Protein AF-A0A257VTD8-F1 (afdb_monomer_lite)

Secondary structure (DSSP, 8-state):
---HHHHHHHHSTTT--EEEE-S-HHHHHHTTTHHHHHHHHHHHHHTT-EEEEEESSSS-HHHHHHHHHHS-TT-EEEE-GGGGG-HHHHHHHHHHT--EEE-HHHHHHTT-EEEEETTEE--SB-B-TTT-PBPBPTTT-PBPBPTT-EEEE--SSSS-THHIIIIIS---EEE----TTTT---HHHHHHHHTT-S--TT-SSPP-TTT--PPPHHHHHHHHHHHHHT--S-HHHHHHHHHHHHHHHHHTT-----HHHHHHHHHHHHTS------------------

Radius of gyration: 24.43 Å; chains: 1; bounding box: 68×57×94 Å

Structure (mmCIF, N/CA/C/O backbone):
data_AF-A0A257VTD8-F1
#
_entry.id   AF-A0A257VTD8-F1
#
loop_
_atom_site.group_PDB
_atom_site.id
_atom_site.type_symbol
_atom_site.label_atom_id
_atom_site.label_alt_id
_atom_site.label_comp_id
_atom_site.label_asym_id
_atom_site.label_entity_id
_atom_site.label_seq_id
_atom_site.pdbx_PDB_ins_code
_atom_site.Cartn_x
_atom_site.Cartn_y
_atom_site.Cartn_z
_atom_site.occupancy
_atom_site.B_iso_or_equiv
_atom_site.auth_seq_id
_atom_site.auth_comp_id
_atom_site.auth_asym_id
_atom_site.auth_atom_id
_atom_site.pdbx_PDB_model_num
ATOM 1 N N . TRP A 1 1 ? 8.765 -31.928 -2.410 1.00 48.47 1 TRP A N 1
ATOM 2 C CA . TRP A 1 1 ? 8.644 -30.609 -1.771 1.00 48.47 1 TRP A CA 1
ATOM 3 C C . TRP A 1 1 ? 7.867 -30.806 -0.488 1.00 48.47 1 TRP A C 1
ATOM 5 O O . TRP A 1 1 ? 6.790 -31.383 -0.568 1.00 48.47 1 TRP A O 1
ATOM 15 N N . ALA A 1 2 ? 8.439 -30.456 0.666 1.00 56.97 2 ALA A N 1
ATOM 16 C CA . ALA A 1 2 ? 7.678 -30.421 1.915 1.00 56.97 2 ALA A CA 1
ATOM 17 C C . ALA A 1 2 ? 6.506 -29.444 1.741 1.00 56.97 2 ALA A C 1
ATOM 19 O O . ALA A 1 2 ? 6.681 -28.394 1.111 1.00 56.97 2 ALA A O 1
ATOM 20 N N . ASP A 1 3 ? 5.325 -29.796 2.245 1.00 85.19 3 ASP A N 1
ATOM 21 C CA . ASP A 1 3 ? 4.173 -28.893 2.244 1.00 85.19 3 ASP A CA 1
ATOM 22 C C . ASP A 1 3 ? 4.294 -27.943 3.434 1.00 85.19 3 ASP A C 1
ATOM 24 O O . ASP A 1 3 ? 3.498 -27.973 4.370 1.00 85.19 3 ASP A O 1
ATOM 28 N N . TRP A 1 4 ? 5.351 -27.127 3.414 1.00 86.38 4 TRP A N 1
ATOM 29 C CA . TRP A 1 4 ? 5.698 -26.238 4.519 1.00 86.38 4 TRP A CA 1
ATOM 30 C C . TRP A 1 4 ? 4.532 -25.315 4.890 1.00 86.38 4 TRP A C 1
ATOM 32 O O . TRP A 1 4 ? 4.398 -24.942 6.048 1.00 86.38 4 TRP A O 1
ATOM 42 N N . LEU A 1 5 ? 3.674 -24.970 3.924 1.00 83.81 5 LEU A N 1
ATOM 43 C CA . LEU A 1 5 ? 2.513 -24.114 4.132 1.00 83.81 5 LEU A CA 1
ATOM 44 C C . LEU A 1 5 ? 1.427 -24.840 4.939 1.00 83.81 5 LEU A C 1
ATOM 46 O O . LEU A 1 5 ? 0.892 -24.279 5.898 1.00 83.81 5 LEU A O 1
ATOM 50 N N . ALA A 1 6 ? 1.123 -26.098 4.598 1.00 85.50 6 ALA A N 1
ATOM 51 C CA . ALA A 1 6 ? 0.223 -26.921 5.404 1.00 85.50 6 ALA A CA 1
ATOM 52 C C . ALA A 1 6 ? 0.818 -27.227 6.787 1.00 85.50 6 ALA A C 1
ATOM 54 O O . ALA A 1 6 ? 0.101 -27.177 7.786 1.00 85.50 6 ALA A O 1
ATOM 55 N N . GLU A 1 7 ? 2.125 -27.483 6.860 1.00 88.50 7 GLU A N 1
ATOM 56 C CA . GLU A 1 7 ? 2.839 -27.712 8.118 1.00 88.50 7 GLU A CA 1
ATOM 57 C C . GLU A 1 7 ? 2.810 -26.468 9.022 1.00 88.50 7 GLU A C 1
ATOM 59 O O . GLU A 1 7 ? 2.466 -26.583 10.197 1.00 88.50 7 GLU A O 1
ATOM 64 N N . ALA A 1 8 ? 3.085 -25.275 8.485 1.00 86.12 8 ALA A N 1
ATOM 65 C CA . ALA A 1 8 ? 3.043 -24.011 9.224 1.00 86.12 8 ALA A CA 1
ATOM 66 C C . ALA A 1 8 ? 1.641 -23.731 9.782 1.00 86.12 8 ALA A C 1
ATOM 68 O O . ALA A 1 8 ? 1.491 -23.404 10.961 1.00 86.12 8 ALA A O 1
ATOM 69 N N . LYS A 1 9 ? 0.602 -23.942 8.962 1.00 84.25 9 LYS A N 1
ATOM 70 C CA . LYS A 1 9 ? -0.798 -23.814 9.389 1.00 84.25 9 LYS A CA 1
ATOM 71 C C . LYS A 1 9 ? -1.155 -24.807 10.502 1.00 84.25 9 LYS A C 1
ATOM 73 O O . LYS A 1 9 ? -1.892 -24.451 11.418 1.00 84.25 9 LYS A O 1
ATOM 78 N N . ALA A 1 10 ? -0.649 -26.040 10.430 1.00 87.94 10 ALA A N 1
ATOM 79 C CA . ALA A 1 10 ? -0.936 -27.085 11.411 1.00 87.94 10 ALA A CA 1
ATOM 80 C C . ALA A 1 10 ? -0.197 -26.889 12.745 1.00 87.94 10 ALA A C 1
ATOM 82 O O . ALA A 1 10 ? -0.736 -27.246 13.791 1.00 87.94 10 ALA A O 1
ATOM 83 N N . GLN A 1 11 ? 1.019 -26.332 12.727 1.00 88.44 11 GLN A N 1
ATOM 84 C CA . GLN A 1 11 ? 1.823 -26.143 13.938 1.00 88.44 11 GLN A CA 1
ATOM 85 C C . GLN A 1 11 ? 1.277 -25.042 14.852 1.00 88.44 11 GLN A C 1
ATOM 87 O O . GLN A 1 11 ? 1.319 -25.193 16.072 1.00 88.44 11 GLN A O 1
ATOM 92 N N . VAL A 1 12 ? 0.764 -23.947 14.281 1.00 80.69 12 VAL A N 1
ATOM 93 C CA . VAL A 1 12 ? 0.256 -22.797 15.048 1.00 80.69 12 VAL A CA 1
ATOM 94 C C . VAL A 1 12 ? -1.078 -22.275 14.488 1.00 80.69 12 VAL A C 1
ATOM 96 O O . VAL A 1 12 ? -1.131 -21.188 13.899 1.00 80.69 12 VAL A O 1
ATOM 99 N N . PRO A 1 13 ? -2.183 -23.032 14.660 1.00 77.88 13 PRO A N 1
ATOM 100 C CA . PRO A 1 13 ? -3.497 -22.620 14.173 1.00 77.88 13 PRO A CA 1
ATOM 101 C C . PRO A 1 13 ? -3.881 -21.228 14.693 1.00 77.88 13 PRO A C 1
ATOM 103 O O . PRO A 1 13 ? -3.730 -20.939 15.878 1.00 77.88 13 PRO A O 1
ATOM 106 N N . GLY A 1 14 ? -4.360 -20.361 13.801 1.00 76.31 14 GLY A N 1
ATOM 107 C CA . GLY A 1 14 ? -4.764 -18.989 14.134 1.00 76.31 14 GLY A CA 1
ATOM 108 C C . GLY A 1 14 ? -3.623 -17.969 14.255 1.00 76.31 14 GLY A C 1
ATOM 109 O O . GLY A 1 14 ? -3.903 -16.781 14.367 1.00 76.31 14 GLY A O 1
ATOM 110 N N . VAL A 1 15 ? -2.351 -18.390 14.194 1.00 83.69 15 VAL A N 1
ATOM 111 C CA . VAL A 1 15 ? -1.188 -17.476 14.151 1.00 83.69 15 VAL A CA 1
ATOM 112 C C . VAL A 1 15 ? -0.708 -17.273 12.714 1.00 83.69 15 VAL A C 1
ATOM 114 O O . VAL A 1 15 ? -0.425 -16.149 12.304 1.00 83.69 15 VAL A O 1
ATOM 117 N N . PHE A 1 16 ? -0.639 -18.349 11.924 1.00 90.19 16 PHE A N 1
ATOM 118 C CA . PHE A 1 16 ? -0.308 -18.257 10.502 1.00 90.19 16 PHE A CA 1
ATOM 119 C C . PHE A 1 16 ? -1.553 -17.877 9.692 1.00 90.19 16 PHE A C 1
ATOM 121 O O . PHE A 1 16 ? -2.381 -18.730 9.371 1.00 90.19 16 PHE A O 1
ATOM 128 N N . VAL A 1 17 ? -1.690 -16.586 9.385 1.00 91.69 17 VAL A N 1
ATOM 129 C CA . VAL A 1 17 ? -2.893 -16.016 8.748 1.00 91.69 17 VAL A CA 1
ATOM 130 C C . VAL A 1 17 ? -2.738 -15.740 7.251 1.00 91.69 17 VAL A C 1
ATOM 132 O O . VAL A 1 17 ? -3.719 -15.422 6.584 1.00 91.69 17 VAL A O 1
ATOM 135 N N . GLY A 1 18 ? -1.530 -15.862 6.697 1.00 92.81 18 GLY A N 1
ATOM 136 C CA . GLY A 1 18 ? -1.278 -15.536 5.297 1.00 92.81 18 GLY A CA 1
ATOM 137 C C . GLY A 1 18 ? 0.175 -15.679 4.863 1.00 92.81 18 GLY A C 1
ATOM 138 O O . GLY A 1 18 ? 1.042 -16.058 5.646 1.00 92.81 18 GLY A O 1
ATOM 139 N N . MET A 1 19 ? 0.421 -15.354 3.597 1.00 93.88 19 MET A N 1
ATOM 140 C CA . MET A 1 19 ? 1.739 -15.322 2.968 1.00 93.88 19 MET A CA 1
ATOM 141 C C . MET A 1 19 ? 1.957 -13.969 2.288 1.00 93.88 19 MET A C 1
ATOM 143 O O . MET A 1 19 ? 1.018 -13.394 1.733 1.00 93.88 19 MET A O 1
ATOM 147 N N . THR A 1 20 ? 3.205 -13.505 2.293 1.00 94.75 20 THR A N 1
ATOM 148 C CA . THR A 1 20 ? 3.654 -12.346 1.518 1.00 94.75 20 THR A CA 1
ATOM 149 C C . THR A 1 20 ? 4.819 -12.723 0.603 1.00 94.75 20 THR A C 1
ATOM 151 O O . THR A 1 20 ? 5.589 -13.631 0.936 1.00 94.75 20 THR A O 1
ATOM 154 N N . THR A 1 21 ? 4.956 -12.048 -0.539 1.00 92.62 21 THR A N 1
ATOM 155 C CA . THR A 1 21 ? 6.218 -12.011 -1.292 1.00 92.62 21 THR A CA 1
ATOM 156 C C . THR A 1 21 ? 6.884 -10.662 -1.103 1.00 92.62 21 THR A C 1
ATOM 158 O O . THR A 1 21 ? 6.264 -9.619 -1.287 1.00 92.62 21 THR A O 1
ATOM 161 N N . ALA A 1 22 ? 8.161 -10.710 -0.740 1.00 92.38 22 ALA A N 1
ATOM 162 C CA . ALA A 1 22 ? 9.003 -9.554 -0.483 1.00 92.38 22 ALA A CA 1
ATOM 163 C C . ALA A 1 22 ? 10.413 -9.800 -1.040 1.00 92.38 22 ALA A C 1
ATOM 165 O O . ALA A 1 22 ? 10.732 -10.886 -1.537 1.00 92.38 22 ALA A O 1
ATOM 166 N N . GLY A 1 23 ? 11.271 -8.791 -0.926 1.00 91.62 23 GLY A N 1
ATOM 167 C CA . GLY A 1 23 ? 12.635 -8.798 -1.442 1.00 91.62 23 GLY A CA 1
ATOM 168 C C . GLY A 1 23 ? 12.791 -7.855 -2.629 1.00 91.62 23 GLY A C 1
ATOM 169 O O . GLY A 1 23 ? 11.967 -6.982 -2.875 1.00 91.62 23 GLY A O 1
ATOM 170 N N . HIS A 1 24 ? 13.882 -8.000 -3.376 1.00 90.50 24 HIS A N 1
ATOM 171 C CA . HIS A 1 24 ? 14.163 -7.071 -4.464 1.00 90.50 24 HIS A CA 1
ATOM 172 C C . HIS A 1 24 ? 13.248 -7.354 -5.671 1.00 90.50 24 HIS A C 1
ATOM 174 O O . HIS A 1 24 ? 13.505 -8.294 -6.422 1.00 90.50 24 HIS A O 1
ATOM 180 N N . GLU A 1 25 ? 12.249 -6.495 -5.928 1.00 89.81 25 GLU A N 1
ATOM 181 C CA . GLU A 1 25 ? 11.242 -6.705 -6.996 1.00 89.81 25 GLU A CA 1
ATOM 182 C C . GLU A 1 25 ? 11.850 -6.992 -8.388 1.00 89.81 25 GLU A C 1
ATOM 184 O O . GLU A 1 25 ? 11.300 -7.747 -9.188 1.00 89.81 25 GLU A O 1
ATOM 189 N N . LYS A 1 26 ? 13.028 -6.434 -8.696 1.00 86.12 26 LYS A N 1
ATOM 190 C CA . LYS A 1 26 ? 13.748 -6.721 -9.946 1.00 86.12 26 LYS A CA 1
ATOM 191 C C . LYS A 1 26 ? 14.106 -8.206 -10.091 1.00 86.12 26 LYS A C 1
ATOM 193 O O . LYS A 1 26 ? 14.008 -8.737 -11.195 1.00 86.12 26 LYS A O 1
ATOM 198 N N . MET A 1 27 ? 14.511 -8.869 -9.006 1.00 87.12 27 MET A N 1
ATOM 199 C CA . MET A 1 27 ? 14.798 -10.308 -9.027 1.00 87.12 27 MET A CA 1
ATOM 200 C C . MET A 1 27 ? 13.523 -11.116 -9.281 1.00 87.12 27 MET A C 1
ATOM 202 O O . MET A 1 27 ? 13.576 -12.124 -9.980 1.00 87.12 27 MET A O 1
ATOM 206 N N . GLU A 1 28 ? 12.371 -10.658 -8.778 1.00 87.00 28 GLU A N 1
ATOM 207 C CA . GLU A 1 28 ? 11.082 -11.283 -9.086 1.00 87.00 28 GLU A CA 1
ATOM 208 C C . GLU A 1 28 ? 10.782 -11.196 -10.586 1.00 87.00 28 GLU A C 1
ATOM 210 O O . GLU A 1 28 ? 10.458 -12.210 -11.202 1.00 87.00 28 GLU A O 1
ATOM 215 N N . ILE A 1 29 ? 10.970 -10.025 -11.208 1.00 85.19 29 ILE A N 1
ATOM 216 C CA . ILE A 1 29 ? 10.814 -9.861 -12.663 1.00 85.19 29 ILE A CA 1
ATOM 217 C C . ILE A 1 29 ? 11.720 -10.828 -13.430 1.00 85.19 29 ILE A C 1
ATOM 219 O O . ILE A 1 29 ? 11.258 -11.487 -14.364 1.00 85.19 29 ILE A O 1
ATOM 223 N N . GLU A 1 30 ? 12.989 -10.937 -13.034 1.00 84.81 30 GLU A N 1
ATOM 224 C CA . GLU A 1 30 ? 13.954 -11.857 -13.647 1.00 84.81 30 GLU A CA 1
ATOM 225 C C . GLU A 1 30 ? 13.542 -13.332 -13.480 1.00 84.81 30 GLU A C 1
ATOM 227 O O . GLU A 1 30 ? 13.795 -14.142 -14.371 1.00 84.81 30 GLU A O 1
ATOM 232 N N . ALA A 1 31 ? 12.833 -13.668 -12.398 1.00 86.19 31 ALA A N 1
ATOM 233 C CA . ALA A 1 31 ? 12.265 -14.991 -12.141 1.00 86.19 31 ALA A CA 1
ATOM 234 C C . ALA A 1 31 ? 10.903 -15.245 -12.830 1.00 86.19 31 ALA A C 1
ATOM 236 O O . ALA A 1 31 ? 10.315 -16.312 -12.651 1.00 86.19 31 ALA A O 1
ATOM 237 N N . GLY A 1 32 ? 10.393 -14.302 -13.632 1.00 84.31 32 GLY A N 1
ATOM 238 C CA . GLY A 1 32 ? 9.120 -14.416 -14.362 1.00 84.31 32 GLY A CA 1
ATOM 239 C C . GLY A 1 32 ? 7.996 -13.498 -13.856 1.00 84.31 32 GLY A C 1
ATOM 240 O O . GLY A 1 32 ? 6.894 -13.485 -14.427 1.00 84.31 32 GLY A O 1
ATOM 241 N N . GLY A 1 33 ? 8.273 -12.689 -12.832 1.00 88.81 33 GLY A N 1
ATOM 242 C CA . GLY A 1 33 ? 7.362 -11.708 -12.245 1.00 88.81 33 GLY A CA 1
ATOM 243 C C . GLY A 1 33 ? 6.142 -12.349 -11.571 1.00 88.81 33 GLY A C 1
ATOM 244 O O . GLY A 1 33 ? 6.160 -13.544 -11.259 1.00 88.81 33 GLY A O 1
ATOM 245 N N . PRO A 1 34 ? 5.005 -11.631 -11.490 1.00 92.38 34 PRO A N 1
ATOM 246 C CA . PRO A 1 34 ? 3.818 -12.110 -10.784 1.00 92.38 34 PRO A CA 1
ATOM 247 C C . PRO A 1 34 ? 3.263 -13.404 -11.386 1.00 92.38 34 PRO A C 1
ATOM 249 O O . PRO A 1 34 ? 2.630 -14.202 -10.704 1.00 92.38 34 PRO A O 1
ATOM 252 N N . ARG A 1 35 ? 3.531 -13.657 -12.678 1.00 92.56 35 ARG A N 1
ATOM 253 C CA . ARG A 1 35 ? 3.103 -14.880 -13.369 1.00 92.56 35 ARG A CA 1
ATOM 254 C C . ARG A 1 35 ? 3.739 -16.135 -12.773 1.00 92.56 35 ARG A C 1
ATOM 256 O O . ARG A 1 35 ? 3.063 -17.155 -12.722 1.00 92.56 35 ARG A O 1
ATOM 263 N N . ALA A 1 36 ? 4.998 -16.061 -12.343 1.00 91.94 36 ALA A N 1
ATOM 264 C CA . ALA A 1 36 ? 5.698 -17.189 -11.731 1.00 91.94 36 ALA A CA 1
ATOM 265 C C . ALA A 1 36 ? 5.146 -17.539 -10.338 1.00 91.94 36 ALA A C 1
ATOM 267 O O . ALA A 1 36 ? 5.376 -18.639 -9.843 1.00 91.94 36 ALA A O 1
ATOM 268 N N . LEU A 1 37 ? 4.397 -16.619 -9.725 1.00 93.69 37 LEU A N 1
ATOM 269 C CA . LEU A 1 37 ? 3.871 -16.749 -8.370 1.00 93.69 37 LEU A CA 1
ATOM 270 C C . LEU A 1 37 ? 2.389 -17.147 -8.324 1.00 93.69 37 LEU A C 1
ATOM 272 O O . LEU A 1 37 ? 1.911 -17.535 -7.260 1.00 93.69 37 LEU A O 1
ATOM 276 N N . VAL A 1 38 ? 1.668 -17.100 -9.454 1.00 94.94 38 VAL A N 1
ATOM 277 C CA . VAL A 1 38 ? 0.209 -17.337 -9.524 1.00 94.94 38 VAL A CA 1
ATOM 278 C C . VAL A 1 38 ? -0.201 -18.633 -8.828 1.00 94.94 38 VAL A C 1
ATOM 280 O O . VAL A 1 38 ? -1.086 -18.602 -7.979 1.00 94.94 38 VAL A O 1
ATOM 283 N N . ASP A 1 39 ? 0.462 -19.749 -9.132 1.00 94.00 39 ASP A N 1
ATOM 284 C CA . ASP A 1 39 ? 0.103 -21.055 -8.565 1.00 94.00 39 ASP A CA 1
ATOM 285 C C . ASP A 1 39 ? 0.321 -21.097 -7.042 1.00 94.00 39 ASP A C 1
ATOM 287 O O . ASP A 1 39 ? -0.462 -21.699 -6.307 1.00 94.00 39 ASP A O 1
ATOM 291 N N . GLY A 1 40 ? 1.362 -20.414 -6.552 1.00 93.00 40 GLY A N 1
ATOM 292 C CA . GLY A 1 40 ? 1.646 -20.287 -5.124 1.00 93.00 40 GLY A CA 1
ATOM 293 C C . GLY A 1 40 ? 0.577 -19.471 -4.400 1.00 93.00 40 GLY A C 1
ATOM 294 O O . GLY A 1 40 ? 0.036 -19.920 -3.392 1.00 93.00 40 GLY A O 1
ATOM 295 N N . TYR A 1 41 ? 0.217 -18.309 -4.947 1.00 95.94 41 TYR A N 1
ATOM 296 C CA . TYR A 1 41 ? -0.849 -17.470 -4.399 1.00 95.94 41 TYR A CA 1
ATOM 297 C C . TYR A 1 41 ? -2.214 -18.157 -4.449 1.00 95.94 41 TYR A C 1
ATOM 299 O O . TYR A 1 41 ? -2.969 -18.087 -3.481 1.00 95.94 41 TYR A O 1
ATOM 307 N N . GLN A 1 42 ? -2.532 -18.845 -5.549 1.00 95.75 42 GLN A N 1
ATOM 308 C CA . GLN A 1 42 ? -3.789 -19.579 -5.670 1.00 95.75 42 GLN A CA 1
ATOM 309 C C . GLN A 1 42 ? -3.878 -20.671 -4.604 1.00 95.75 42 GLN A C 1
ATOM 311 O O . GLN A 1 42 ? -4.897 -20.778 -3.931 1.00 95.75 42 GLN A O 1
ATOM 316 N N . ARG A 1 43 ? -2.787 -21.404 -4.359 1.00 94.06 43 ARG A N 1
ATOM 317 C CA . ARG A 1 43 ? -2.735 -22.401 -3.286 1.00 94.06 43 ARG A CA 1
ATOM 318 C C . ARG A 1 43 ? -2.967 -21.792 -1.901 1.00 94.06 43 ARG A C 1
ATOM 320 O O . ARG A 1 43 ? -3.700 -22.372 -1.107 1.00 94.06 43 ARG A O 1
ATOM 327 N N . VAL A 1 44 ? -2.356 -20.645 -1.595 1.00 93.88 44 VAL A N 1
ATOM 328 C CA . VAL A 1 44 ? -2.573 -19.939 -0.316 1.00 93.88 44 VAL A CA 1
ATOM 329 C C . VAL A 1 44 ? -4.044 -19.536 -0.173 1.00 93.88 44 VAL A C 1
ATOM 331 O O . VAL A 1 44 ? -4.657 -19.801 0.863 1.00 93.88 44 VAL A O 1
ATOM 334 N N . ALA A 1 45 ? -4.635 -18.978 -1.231 1.00 94.62 45 ALA A N 1
ATOM 335 C CA . ALA A 1 45 ? -6.045 -18.602 -1.254 1.00 94.62 45 ALA A CA 1
ATOM 336 C C . ALA A 1 45 ? -6.980 -19.815 -1.079 1.00 94.62 45 ALA A C 1
ATOM 338 O O . ALA A 1 45 ? -7.913 -19.751 -0.279 1.00 94.62 45 ALA A O 1
ATOM 339 N N . ASP A 1 46 ? -6.701 -20.940 -1.744 1.00 94.25 46 ASP A N 1
ATOM 340 C CA . ASP A 1 46 ? -7.473 -22.188 -1.629 1.00 94.25 46 ASP A CA 1
ATOM 341 C C . ASP A 1 46 ? -7.432 -22.772 -0.205 1.00 94.25 46 ASP A C 1
ATOM 343 O O . ASP A 1 46 ? -8.347 -23.474 0.224 1.00 94.25 46 ASP A O 1
ATOM 347 N N . MET A 1 47 ? -6.389 -22.449 0.568 1.00 91.75 47 MET A N 1
ATOM 348 C CA . MET A 1 47 ? -6.268 -22.813 1.982 1.00 91.75 47 MET A CA 1
ATOM 349 C C . MET A 1 47 ? -7.019 -21.864 2.931 1.00 91.75 47 MET A C 1
ATOM 351 O O . MET A 1 47 ? -6.964 -22.072 4.151 1.00 91.75 47 MET A O 1
ATOM 355 N N . GLY A 1 48 ? -7.699 -20.842 2.402 1.00 91.94 48 GLY A N 1
ATOM 356 C CA . GLY A 1 48 ? -8.390 -19.807 3.172 1.00 91.94 48 GLY A CA 1
ATOM 357 C C . GLY A 1 48 ? -7.443 -18.831 3.871 1.00 91.94 48 GLY A C 1
ATOM 358 O O . GLY A 1 48 ? -7.816 -18.243 4.880 1.00 91.94 48 GLY A O 1
ATOM 359 N N . LEU A 1 49 ? -6.205 -18.706 3.388 1.00 93.19 49 LEU A N 1
ATOM 360 C CA . LEU A 1 49 ? -5.185 -17.837 3.967 1.00 93.19 49 LEU A CA 1
ATOM 361 C C . LEU A 1 49 ? -5.078 -16.519 3.191 1.00 93.19 49 LEU A C 1
ATOM 363 O O . LEU A 1 49 ? -5.367 -16.447 1.994 1.00 93.19 49 LEU A O 1
ATOM 367 N N . GLY A 1 50 ? -4.634 -15.471 3.881 1.00 95.50 50 GLY A N 1
ATOM 36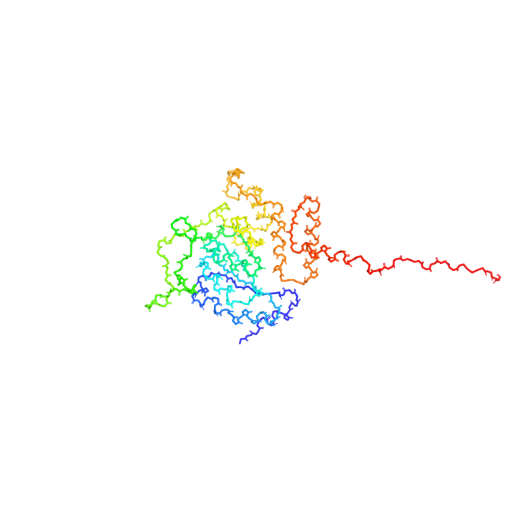8 C CA . GLY A 1 50 ? -4.387 -14.162 3.292 1.00 95.50 50 GLY A CA 1
ATOM 369 C C . GLY A 1 50 ? -3.194 -14.149 2.337 1.00 95.50 50 GLY A C 1
ATOM 370 O O . GLY A 1 50 ? -2.219 -14.877 2.519 1.00 95.50 50 GLY A O 1
ATOM 371 N N . CYS A 1 51 ? -3.266 -13.290 1.325 1.00 97.19 51 CYS A N 1
ATOM 372 C CA . CYS A 1 51 ? -2.197 -13.064 0.359 1.00 97.19 51 CYS A CA 1
ATOM 373 C C . CYS A 1 51 ? -1.810 -11.584 0.349 1.00 97.19 51 CYS A C 1
ATOM 375 O O . CYS A 1 51 ? -2.672 -10.718 0.199 1.00 97.19 51 CYS A O 1
ATOM 377 N N . GLU A 1 52 ? -0.523 -11.293 0.451 1.00 97.56 52 GLU A N 1
ATOM 378 C CA . GLU A 1 52 ? 0.044 -9.957 0.272 1.00 97.56 52 GLU A CA 1
ATOM 379 C C . GLU A 1 52 ? 1.172 -10.012 -0.754 1.00 97.56 52 GLU A C 1
ATOM 381 O O . GLU A 1 52 ? 1.832 -11.037 -0.886 1.00 97.56 52 GLU A O 1
ATOM 386 N N . GLY A 1 53 ? 1.379 -8.946 -1.516 1.00 96.12 53 GLY A N 1
ATOM 387 C CA . GLY A 1 53 ? 2.546 -8.825 -2.385 1.00 96.12 53 GLY A CA 1
ATOM 388 C C . GLY A 1 53 ? 3.133 -7.423 -2.338 1.00 96.12 53 GLY A C 1
ATOM 389 O O . GLY A 1 53 ? 2.385 -6.440 -2.324 1.00 96.12 53 GLY A O 1
ATOM 390 N N . HIS A 1 54 ? 4.461 -7.346 -2.325 1.00 96.88 54 HIS A N 1
ATOM 391 C CA . HIS A 1 54 ? 5.210 -6.098 -2.438 1.00 96.88 54 HIS A CA 1
ATOM 392 C C . HIS A 1 54 ? 5.334 -5.738 -3.918 1.00 96.88 54 HIS A C 1
ATOM 394 O O . HIS A 1 54 ? 6.033 -6.411 -4.675 1.00 96.88 54 HIS A O 1
ATOM 400 N N . TYR A 1 55 ? 4.586 -4.717 -4.334 1.00 96.00 55 TYR A N 1
ATOM 401 C CA . TYR A 1 55 ? 4.515 -4.309 -5.729 1.00 96.00 55 TYR A CA 1
ATOM 402 C C . TYR A 1 55 ? 4.435 -2.792 -5.857 1.00 96.00 55 TYR A C 1
ATOM 404 O O . TYR A 1 55 ? 3.693 -2.129 -5.132 1.00 96.00 55 TYR A O 1
ATOM 412 N N . GLY A 1 56 ? 5.146 -2.254 -6.847 1.00 94.88 56 GLY A N 1
ATOM 413 C CA . GLY A 1 56 ? 5.150 -0.821 -7.118 1.00 94.88 56 GLY A CA 1
ATOM 414 C C . GLY A 1 56 ? 5.998 -0.035 -6.120 1.00 94.88 56 GLY A C 1
ATOM 415 O O . GLY A 1 56 ? 5.721 1.141 -5.892 1.00 94.88 56 GLY A O 1
ATOM 416 N N . GLU A 1 57 ? 6.995 -0.673 -5.505 1.00 94.44 57 GLU A N 1
ATOM 417 C CA . GLU A 1 57 ? 7.998 -0.005 -4.676 1.00 94.44 57 GLU A CA 1
ATOM 418 C C . GLU A 1 57 ? 9.184 0.502 -5.511 1.00 94.44 57 GLU A C 1
ATOM 420 O O . GLU A 1 57 ? 9.685 1.605 -5.286 1.00 94.44 57 GLU A O 1
ATOM 425 N N . GLY A 1 58 ? 9.636 -0.288 -6.494 1.00 90.88 58 GLY A N 1
ATOM 426 C CA . GLY A 1 58 ? 10.862 0.027 -7.235 1.00 90.88 58 GLY A CA 1
ATOM 427 C C . GLY A 1 58 ? 10.987 -0.551 -8.645 1.00 90.88 58 GLY A C 1
ATOM 428 O O . GLY A 1 58 ? 11.874 -0.122 -9.394 1.00 90.88 58 GLY A O 1
ATOM 429 N N . ALA A 1 59 ? 10.136 -1.493 -9.062 1.00 89.00 59 ALA A N 1
ATOM 430 C CA . ALA A 1 59 ? 10.277 -2.107 -10.382 1.00 89.00 59 ALA A CA 1
ATOM 431 C C . ALA A 1 59 ? 9.524 -1.396 -11.520 1.00 89.00 59 ALA A C 1
ATOM 433 O O . ALA A 1 59 ? 9.879 -1.610 -12.683 1.00 89.00 59 ALA A O 1
ATOM 434 N N . GLY A 1 60 ? 8.581 -0.512 -11.194 1.00 91.12 60 GLY A N 1
ATOM 435 C CA . GLY A 1 60 ? 7.685 0.187 -12.119 1.00 91.12 60 GLY A CA 1
ATOM 436 C C . GLY A 1 60 ? 6.222 -0.205 -11.895 1.00 91.12 60 GLY A C 1
ATOM 437 O O . GLY A 1 60 ? 5.918 -1.332 -11.487 1.00 91.12 60 GLY A O 1
ATOM 438 N N . VAL A 1 61 ? 5.303 0.719 -12.183 1.00 94.62 61 VAL A N 1
ATOM 439 C CA . VAL A 1 61 ? 3.853 0.522 -12.006 1.00 94.62 61 VAL A CA 1
ATOM 440 C C . VAL A 1 61 ? 3.281 -0.668 -12.786 1.00 94.62 61 VAL A C 1
ATOM 442 O O . VAL A 1 61 ? 2.349 -1.337 -12.339 1.00 94.62 61 VAL A O 1
ATOM 445 N N . GLU A 1 62 ? 3.876 -1.010 -13.925 1.00 91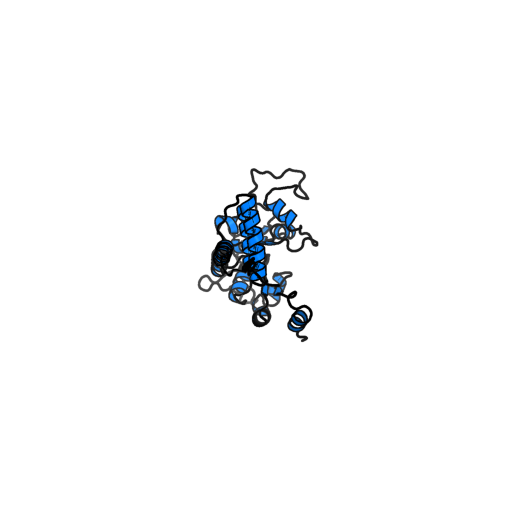.75 62 GLU A N 1
ATOM 446 C CA . GLU A 1 62 ? 3.437 -2.099 -14.798 1.00 91.75 62 GLU A CA 1
ATOM 447 C C . GLU A 1 62 ? 3.572 -3.459 -14.107 1.00 91.75 62 GLU A C 1
ATOM 449 O O . GLU A 1 62 ? 2.770 -4.371 -14.341 1.00 91.75 62 GLU A O 1
ATOM 454 N N . HIS A 1 63 ? 4.575 -3.596 -13.233 1.00 92.00 63 HIS A N 1
ATOM 455 C CA . HIS A 1 63 ? 4.778 -4.794 -12.426 1.00 92.00 63 HIS A CA 1
ATOM 456 C C . HIS A 1 63 ? 3.589 -5.019 -11.486 1.00 92.00 63 HIS A C 1
ATOM 458 O O . HIS A 1 63 ? 3.020 -6.113 -11.448 1.00 92.00 63 HIS A O 1
ATOM 464 N N . MET A 1 64 ? 3.147 -3.951 -10.819 1.00 94.81 64 MET A N 1
ATOM 465 C CA . MET A 1 64 ? 1.978 -3.966 -9.948 1.00 94.81 64 MET A CA 1
ATOM 466 C C . MET A 1 64 ? 0.682 -4.209 -10.723 1.00 94.81 64 MET A C 1
ATOM 468 O O . MET A 1 64 ? -0.103 -5.070 -10.335 1.00 94.81 64 MET A O 1
ATOM 472 N N . MET A 1 65 ? 0.469 -3.536 -11.858 1.00 94.62 65 MET A N 1
ATOM 473 C CA . MET A 1 65 ? -0.711 -3.765 -12.709 1.00 94.62 65 MET A CA 1
ATOM 474 C C . MET A 1 65 ? -0.813 -5.228 -13.159 1.00 94.62 65 MET A C 1
ATOM 476 O O . MET A 1 65 ? -1.885 -5.838 -13.128 1.00 94.62 65 MET A O 1
ATOM 480 N N . LYS A 1 66 ? 0.320 -5.842 -13.518 1.00 93.25 66 LYS A N 1
ATOM 481 C CA . LYS A 1 66 ? 0.374 -7.270 -13.845 1.00 93.25 66 LYS A CA 1
ATOM 482 C C . LYS A 1 66 ? 0.013 -8.144 -12.640 1.00 93.25 66 LYS A C 1
ATOM 484 O O . LYS A 1 66 ? -0.706 -9.127 -12.822 1.00 93.25 66 LYS A O 1
ATOM 489 N N . ALA A 1 67 ? 0.470 -7.800 -11.437 1.00 95.25 67 ALA A N 1
ATOM 490 C CA . ALA A 1 67 ? 0.118 -8.512 -10.212 1.00 95.25 67 ALA A CA 1
ATOM 491 C C . ALA A 1 67 ? -1.386 -8.412 -9.899 1.00 95.25 67 ALA A C 1
ATOM 493 O O . ALA A 1 67 ? -2.029 -9.441 -9.704 1.00 95.25 67 ALA A O 1
ATOM 494 N N . MET A 1 68 ? -1.976 -7.213 -9.973 1.00 95.62 68 MET A N 1
ATOM 495 C CA . MET A 1 68 ? -3.417 -6.983 -9.773 1.00 95.62 68 MET A CA 1
ATOM 496 C C . MET A 1 68 ? -4.291 -7.817 -10.721 1.00 95.62 68 MET A C 1
ATOM 498 O O . MET A 1 68 ? -5.362 -8.285 -10.340 1.00 95.62 68 MET A O 1
ATOM 502 N N . LYS A 1 69 ? -3.821 -8.041 -11.954 1.00 94.50 69 LYS A N 1
ATOM 503 C CA . LYS A 1 69 ? -4.524 -8.848 -12.958 1.00 94.50 69 LYS A CA 1
ATOM 504 C C . LYS A 1 69 ? -4.388 -10.358 -12.748 1.00 94.50 69 LYS A C 1
ATOM 506 O O . LYS A 1 69 ? -5.299 -11.102 -13.109 1.00 94.50 69 LYS A O 1
ATOM 511 N N . LEU A 1 70 ? -3.224 -10.821 -12.292 1.00 95.50 70 LEU A N 1
ATOM 512 C CA . LEU A 1 70 ? -2.872 -12.246 -12.288 1.00 95.50 70 LEU A CA 1
ATOM 513 C C . LEU A 1 70 ? -3.087 -12.931 -10.942 1.00 95.50 70 LEU A C 1
ATOM 515 O O . LEU A 1 70 ? -3.383 -14.124 -10.922 1.00 95.50 70 LEU A O 1
ATOM 519 N N . LEU A 1 71 ? -2.885 -12.211 -9.842 1.00 95.94 71 LEU A N 1
ATOM 520 C CA . LEU A 1 71 ? -2.991 -12.775 -8.504 1.00 95.94 71 LEU A CA 1
ATOM 521 C C . LEU A 1 71 ? -4.467 -12.898 -8.084 1.00 95.94 71 LEU A C 1
ATOM 523 O O . LEU A 1 71 ? -5.334 -12.214 -8.635 1.00 95.94 71 LEU A O 1
ATOM 527 N N . PRO A 1 72 ? -4.785 -13.763 -7.103 1.00 96.19 72 PRO A N 1
ATOM 528 C CA . PRO A 1 72 ? -6.140 -13.894 -6.588 1.00 96.19 72 PRO A CA 1
ATOM 529 C C . PRO A 1 72 ? -6.714 -12.544 -6.151 1.00 96.19 72 PRO A C 1
ATOM 531 O O . PRO A 1 72 ? -6.028 -11.738 -5.528 1.00 96.19 72 PRO A O 1
ATOM 534 N N . LYS A 1 73 ? -8.013 -12.325 -6.384 1.00 91.88 73 LYS A N 1
ATOM 535 C CA . LYS A 1 73 ? -8.712 -11.081 -5.994 1.00 91.88 73 LYS A CA 1
ATOM 536 C C . LYS A 1 73 ? -8.603 -10.761 -4.497 1.00 91.88 73 LYS A C 1
ATOM 538 O O . LYS A 1 73 ? -8.806 -9.625 -4.089 1.00 91.88 73 LYS A O 1
ATOM 543 N N . GLY A 1 74 ? -8.326 -11.768 -3.668 1.00 89.62 74 GLY A N 1
ATOM 544 C CA . GLY A 1 74 ? -8.106 -11.631 -2.230 1.00 89.62 74 GLY A CA 1
ATOM 545 C C . GLY A 1 74 ? -6.806 -10.913 -1.855 1.00 89.62 74 GLY A C 1
ATOM 546 O O . GLY A 1 74 ? -6.729 -10.397 -0.741 1.00 89.62 74 GLY A O 1
ATOM 547 N N . THR A 1 75 ? -5.836 -10.821 -2.763 1.00 96.69 75 THR A N 1
ATOM 548 C CA . THR A 1 75 ? -4.509 -10.259 -2.493 1.00 96.69 75 THR A CA 1
ATOM 549 C C . THR A 1 75 ? -4.571 -8.770 -2.157 1.00 96.69 75 THR A C 1
ATOM 551 O O . THR A 1 75 ? -5.294 -8.010 -2.803 1.00 96.69 75 THR A O 1
ATOM 554 N N . ARG A 1 76 ? -3.823 -8.355 -1.132 1.00 96.81 76 ARG A N 1
ATOM 555 C CA . ARG A 1 76 ? -3.559 -6.943 -0.815 1.00 96.81 76 ARG A CA 1
ATOM 556 C C . ARG A 1 76 ? -2.147 -6.553 -1.258 1.00 9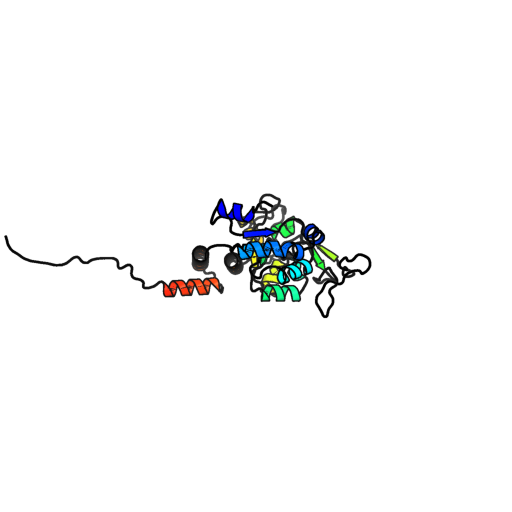6.81 76 ARG A C 1
ATOM 558 O O . ARG A 1 76 ? -1.291 -7.423 -1.408 1.00 96.81 76 ARG A O 1
ATOM 565 N N . PHE A 1 77 ? -1.909 -5.261 -1.458 1.00 97.62 77 PHE A N 1
ATOM 566 C CA . PHE A 1 77 ? -0.662 -4.756 -2.033 1.00 97.62 77 PHE A CA 1
ATOM 567 C C . PHE A 1 77 ? 0.057 -3.825 -1.056 1.00 97.62 77 PHE A C 1
ATOM 569 O O . PHE A 1 77 ? -0.553 -2.893 -0.524 1.00 97.62 77 PHE A O 1
ATOM 576 N N . ALA A 1 78 ? 1.341 -4.100 -0.832 1.00 97.44 78 ALA A N 1
ATOM 577 C CA . ALA A 1 78 ? 2.228 -3.301 0.001 1.00 97.44 78 ALA A CA 1
ATOM 578 C C . ALA A 1 78 ? 3.022 -2.286 -0.841 1.00 97.44 78 ALA A C 1
ATOM 580 O O . ALA A 1 78 ? 3.350 -2.544 -2.000 1.00 97.44 78 ALA A O 1
ATOM 581 N N . HIS A 1 79 ? 3.343 -1.145 -0.232 1.00 97.00 79 HIS A N 1
ATOM 582 C CA . HIS A 1 79 ? 3.977 0.040 -0.817 1.00 97.00 79 HIS A CA 1
ATOM 583 C C . HIS A 1 79 ? 3.132 0.721 -1.897 1.00 97.00 79 HIS A C 1
ATOM 585 O O . HIS A 1 79 ? 2.506 1.734 -1.606 1.00 97.00 79 HIS A O 1
ATOM 591 N N . GLY A 1 80 ? 3.110 0.213 -3.134 1.00 96.88 80 GLY A N 1
ATOM 592 C CA . GLY A 1 80 ? 2.312 0.786 -4.224 1.00 96.88 80 GLY A CA 1
ATOM 593 C C . GLY A 1 80 ? 2.586 2.266 -4.526 1.00 96.88 80 GLY A C 1
ATOM 594 O O . GLY A 1 80 ? 1.717 2.946 -5.070 1.00 96.88 80 GLY A O 1
ATOM 595 N N . ILE A 1 81 ? 3.761 2.798 -4.175 1.00 97.19 81 ILE A N 1
ATOM 596 C CA . ILE A 1 81 ? 4.080 4.223 -4.361 1.00 97.19 81 ILE A CA 1
ATOM 597 C C . ILE A 1 81 ? 4.102 4.603 -5.846 1.00 97.19 81 ILE A C 1
ATOM 599 O O . ILE A 1 81 ? 3.695 5.703 -6.211 1.00 97.19 81 ILE A O 1
ATOM 603 N N . GLN A 1 82 ? 4.492 3.665 -6.713 1.00 97.62 82 GLN A N 1
ATOM 604 C CA . GLN A 1 82 ? 4.556 3.841 -8.163 1.00 97.62 82 GLN A CA 1
ATOM 605 C C . GLN A 1 82 ? 3.180 3.842 -8.836 1.00 97.62 82 GLN A C 1
ATOM 607 O O . GLN A 1 82 ? 3.096 4.147 -10.018 1.00 97.62 82 GLN A O 1
ATOM 612 N N . VAL A 1 83 ? 2.077 3.591 -8.117 1.00 97.69 83 VAL A N 1
ATOM 613 C CA . VAL A 1 83 ? 0.713 3.749 -8.670 1.00 97.69 83 VAL A CA 1
ATOM 614 C C . VAL A 1 83 ? 0.496 5.153 -9.239 1.00 97.69 83 VAL A C 1
ATOM 616 O O . VAL A 1 83 ? -0.218 5.309 -10.224 1.00 97.69 83 VAL A O 1
ATOM 619 N N . ILE A 1 84 ? 1.171 6.163 -8.683 1.00 97.69 84 ILE A N 1
ATOM 620 C CA . ILE A 1 84 ? 1.125 7.544 -9.177 1.00 97.69 84 ILE A CA 1
ATOM 621 C C . ILE A 1 84 ? 1.606 7.701 -10.631 1.00 97.69 84 ILE A C 1
ATOM 623 O O . ILE A 1 84 ? 1.290 8.697 -11.272 1.00 97.69 84 ILE A O 1
ATOM 627 N N . GLU A 1 85 ? 2.361 6.737 -11.164 1.00 96.94 85 GLU A N 1
ATOM 628 C CA . GLU A 1 85 ? 2.926 6.759 -12.518 1.00 96.94 85 GLU A CA 1
ATOM 629 C C . GLU A 1 85 ? 1.887 6.496 -13.621 1.00 96.94 85 GLU A C 1
ATOM 631 O O . GLU A 1 85 ? 2.202 6.657 -14.801 1.00 96.94 85 GLU A O 1
ATOM 636 N N . SER A 1 86 ? 0.668 6.066 -13.272 1.00 94.88 86 SER A N 1
ATOM 637 C CA . SER A 1 86 ? -0.360 5.702 -14.249 1.00 94.88 86 SER A CA 1
ATOM 638 C C . SER A 1 86 ? -1.778 5.913 -13.712 1.00 94.88 86 SER A C 1
ATOM 640 O O . SER A 1 86 ? -2.184 5.294 -12.729 1.00 94.88 86 SER A O 1
ATOM 642 N N . GLU A 1 87 ? -2.576 6.721 -14.417 1.00 93.56 87 GLU A N 1
ATOM 643 C CA . GLU A 1 87 ? -4.013 6.871 -14.136 1.00 93.56 87 GLU A CA 1
ATOM 644 C C . GLU A 1 87 ? -4.753 5.526 -14.243 1.00 93.56 87 GLU A C 1
ATOM 646 O O . GLU A 1 87 ? -5.583 5.211 -13.394 1.00 93.56 87 GLU A O 1
ATOM 651 N N . ASP A 1 88 ? -4.383 4.668 -15.199 1.00 92.94 88 ASP A N 1
ATOM 652 C CA . ASP A 1 88 ? -4.954 3.320 -15.319 1.00 92.94 88 ASP A CA 1
ATOM 653 C C . ASP A 1 88 ? -4.645 2.448 -14.095 1.00 92.94 88 ASP A C 1
ATOM 655 O O . ASP A 1 88 ? -5.469 1.623 -13.692 1.00 92.94 88 ASP A O 1
ATOM 659 N N . ALA A 1 89 ? -3.463 2.603 -13.489 1.00 95.56 89 ALA A N 1
ATOM 660 C CA . ALA A 1 89 ? -3.125 1.899 -12.256 1.00 95.56 89 ALA A CA 1
ATOM 661 C C . ALA A 1 89 ? -3.956 2.413 -11.074 1.00 95.56 89 ALA A C 1
ATOM 663 O O . ALA A 1 89 ? -4.446 1.603 -10.286 1.00 95.56 89 ALA A O 1
ATOM 664 N N . ILE A 1 90 ? -4.170 3.729 -10.982 1.00 97.25 90 ILE A N 1
ATOM 665 C CA . ILE A 1 90 ? -5.051 4.351 -9.981 1.00 97.25 90 ILE A CA 1
ATOM 666 C C . ILE A 1 90 ? -6.476 3.799 -10.116 1.00 97.25 90 ILE A C 1
ATOM 668 O O . ILE A 1 90 ? -7.062 3.358 -9.124 1.00 97.25 90 ILE A O 1
ATOM 672 N N . GLU A 1 91 ? -7.018 3.750 -11.335 1.00 95.88 91 GLU A N 1
ATOM 673 C CA . GLU A 1 91 ? -8.350 3.191 -11.583 1.00 95.88 91 GLU A CA 1
ATOM 674 C C . GLU A 1 91 ? -8.421 1.694 -11.266 1.00 95.88 91 GLU A C 1
ATOM 676 O O . GLU A 1 91 ? -9.410 1.235 -10.695 1.00 95.88 91 GLU A O 1
ATOM 681 N N . GLN A 1 92 ? -7.374 0.920 -11.566 1.00 94.62 92 GLN A N 1
ATOM 682 C CA . GLN A 1 92 ? -7.324 -0.496 -11.195 1.00 94.62 92 GLN A CA 1
ATOM 683 C C . GLN A 1 92 ? -7.308 -0.699 -9.680 1.00 94.62 92 GLN A C 1
ATOM 685 O O . GLN A 1 92 ? -8.059 -1.536 -9.183 1.00 94.62 92 GLN A O 1
ATOM 690 N N . VAL A 1 93 ? -6.520 0.082 -8.935 1.00 95.75 93 VAL A N 1
ATOM 691 C CA . VAL A 1 93 ? -6.522 0.037 -7.464 1.00 95.75 93 VAL A CA 1
ATOM 692 C C . VAL A 1 93 ? -7.904 0.393 -6.918 1.00 95.75 93 VAL A C 1
ATOM 694 O O . VAL A 1 93 ? -8.423 -0.305 -6.046 1.00 95.75 93 VAL A O 1
ATOM 697 N N . ARG A 1 94 ? -8.552 1.424 -7.470 1.00 95.00 94 ARG A N 1
ATOM 698 C CA . ARG A 1 94 ? -9.919 1.790 -7.082 1.00 95.00 94 ARG A CA 1
ATOM 699 C C . ARG A 1 94 ? -10.911 0.664 -7.380 1.00 95.00 94 ARG A C 1
ATOM 701 O O . ARG A 1 94 ? -11.726 0.326 -6.526 1.00 95.00 94 ARG A O 1
ATOM 708 N N . ALA A 1 95 ? -10.817 0.050 -8.557 1.00 93.19 95 ALA A N 1
ATOM 709 C CA . ALA A 1 95 ? -11.683 -1.047 -8.979 1.00 93.19 95 ALA A CA 1
ATOM 710 C C . ALA A 1 95 ? -11.469 -2.337 -8.170 1.00 93.19 95 ALA A C 1
ATOM 712 O O . ALA A 1 95 ? -12.408 -3.119 -8.017 1.00 93.19 95 ALA A O 1
ATOM 713 N N . LEU A 1 96 ? -10.268 -2.561 -7.624 1.00 91.38 96 LEU A N 1
ATOM 714 C CA . LEU A 1 96 ? -10.021 -3.650 -6.677 1.00 91.38 96 LEU A CA 1
ATOM 715 C C . LEU A 1 96 ? -10.820 -3.482 -5.382 1.00 91.38 96 LEU A C 1
ATOM 717 O O . LEU A 1 96 ? -11.083 -4.482 -4.713 1.00 91.38 96 LEU A O 1
ATOM 721 N N . GLY A 1 97 ? -11.191 -2.246 -5.026 1.00 89.50 97 GLY A N 1
ATOM 722 C CA . GLY A 1 97 ? -11.918 -1.943 -3.797 1.00 89.50 97 GLY A CA 1
ATOM 723 C C . GLY A 1 97 ? -11.131 -2.332 -2.547 1.00 89.50 97 GLY A C 1
ATOM 724 O O . GLY A 1 97 ? -11.727 -2.752 -1.561 1.00 89.50 97 GLY A O 1
ATOM 725 N N . LYS A 1 98 ? -9.793 -2.273 -2.609 1.00 91.12 98 LYS A N 1
ATOM 726 C CA . LYS A 1 98 ? -8.904 -2.653 -1.510 1.00 91.12 98 LYS A CA 1
ATOM 727 C C . LYS A 1 98 ? -7.893 -1.551 -1.211 1.00 91.12 98 LYS A C 1
ATOM 729 O O . LYS A 1 98 ? -7.270 -1.047 -2.145 1.00 91.12 98 LYS A O 1
ATOM 734 N N . PRO A 1 99 ? -7.679 -1.235 0.073 1.00 96.81 99 PRO A N 1
ATOM 735 C CA . PRO A 1 99 ? -6.585 -0.394 0.517 1.00 96.81 99 PRO A CA 1
ATOM 736 C C . PRO A 1 99 ? -5.202 -0.831 0.025 1.00 96.81 99 PRO A C 1
ATOM 738 O O . PRO A 1 99 ? -4.863 -2.018 0.076 1.00 96.81 99 PRO A O 1
ATOM 741 N N . LEU A 1 100 ? -4.379 0.147 -0.357 1.00 97.81 100 LEU A N 1
ATOM 742 C CA . LEU A 1 100 ? -2.926 -0.015 -0.442 1.00 97.81 100 LEU A CA 1
ATOM 743 C C . LEU A 1 100 ? -2.321 0.124 0.952 1.00 97.81 100 LEU A C 1
ATOM 745 O O . LEU A 1 100 ? -2.683 1.038 1.691 1.00 97.81 100 LEU A O 1
ATOM 749 N N . ILE A 1 101 ? -1.383 -0.747 1.316 1.00 98.06 101 ILE A N 1
ATOM 750 C CA . ILE A 1 101 ? -0.682 -0.659 2.600 1.00 98.06 101 ILE A CA 1
ATOM 751 C C . ILE A 1 101 ? 0.673 0.011 2.379 1.00 98.06 101 ILE A C 1
ATOM 753 O O . ILE A 1 101 ? 1.589 -0.592 1.833 1.00 98.06 101 ILE A O 1
ATOM 757 N N . MET A 1 102 ? 0.804 1.271 2.786 1.00 97.88 102 MET A N 1
ATOM 758 C CA . MET A 1 102 ? 1.986 2.092 2.523 1.00 97.88 102 MET A CA 1
ATOM 759 C C . MET A 1 102 ? 2.914 2.201 3.729 1.00 97.88 102 MET A C 1
ATOM 761 O O . MET A 1 102 ? 2.466 2.260 4.876 1.00 97.88 102 MET A O 1
ATOM 765 N N . ALA A 1 103 ? 4.211 2.334 3.453 1.00 96.62 103 ALA A N 1
ATOM 766 C CA . ALA A 1 103 ? 5.252 2.536 4.455 1.00 96.62 103 ALA A CA 1
ATOM 767 C C . ALA A 1 103 ? 6.098 3.782 4.128 1.00 96.62 103 ALA A C 1
ATOM 769 O O . ALA A 1 103 ? 7.249 3.665 3.713 1.00 96.62 103 ALA A O 1
ATOM 770 N N . PRO A 1 104 ? 5.568 5.008 4.303 1.00 96.00 104 PRO A N 1
ATOM 771 C CA . PRO A 1 104 ? 6.213 6.202 3.756 1.00 96.00 104 PRO A CA 1
ATOM 772 C C . PRO A 1 104 ? 7.658 6.419 4.208 1.00 96.00 104 PRO A C 1
ATOM 774 O O . PRO A 1 104 ? 8.499 6.848 3.422 1.00 96.00 104 PRO A O 1
ATOM 777 N N . TYR A 1 105 ? 7.970 6.117 5.473 1.00 94.94 105 TYR A N 1
ATOM 778 C CA . TYR A 1 105 ? 9.323 6.330 5.974 1.00 94.94 105 TYR A CA 1
ATOM 779 C C . TYR A 1 105 ? 10.334 5.358 5.364 1.00 94.94 105 TYR A C 1
ATOM 781 O O . TYR A 1 105 ? 11.414 5.795 4.968 1.00 94.94 105 TYR A O 1
ATOM 789 N N . ILE A 1 106 ? 10.005 4.062 5.272 1.00 94.81 106 ILE A N 1
ATOM 790 C CA . ILE A 1 106 ? 10.927 3.089 4.673 1.00 94.81 106 ILE A CA 1
ATOM 791 C C . ILE A 1 106 ? 11.109 3.376 3.182 1.00 94.81 106 ILE A C 1
ATOM 793 O O . ILE A 1 106 ? 12.231 3.300 2.692 1.00 94.81 106 ILE A O 1
ATOM 797 N N . ASN A 1 107 ? 10.049 3.817 2.490 1.00 95.25 107 ASN A N 1
ATOM 798 C CA . ASN A 1 107 ? 10.136 4.202 1.087 1.00 95.25 107 ASN A CA 1
ATOM 799 C C . ASN A 1 107 ? 11.149 5.338 0.889 1.00 95.25 107 ASN A C 1
ATOM 801 O O . ASN A 1 107 ? 11.941 5.275 -0.039 1.00 95.25 107 ASN A O 1
ATOM 805 N N . ILE A 1 108 ? 11.210 6.321 1.791 1.00 93.62 108 ILE A N 1
ATOM 806 C CA . ILE A 1 108 ? 12.261 7.354 1.759 1.00 93.62 108 ILE A CA 1
ATOM 807 C C . ILE A 1 108 ? 13.624 6.764 2.140 1.00 93.62 108 ILE A C 1
ATOM 809 O O . ILE A 1 108 ? 14.616 6.972 1.447 1.00 93.62 108 ILE A O 1
ATOM 813 N N . SER A 1 109 ? 13.696 5.998 3.234 1.00 92.50 109 SER A N 1
ATOM 814 C CA . SER A 1 109 ? 14.964 5.471 3.757 1.00 92.50 109 SER A CA 1
ATOM 815 C C . SER A 1 109 ? 15.679 4.525 2.789 1.00 92.50 109 SER A C 1
ATOM 817 O O . SER A 1 109 ? 16.907 4.444 2.828 1.00 92.50 109 SER A O 1
ATOM 819 N N . LEU A 1 110 ? 14.935 3.797 1.956 1.00 90.19 110 LEU A N 1
ATOM 820 C CA . LEU A 1 110 ? 15.475 2.892 0.940 1.00 90.19 110 LEU A CA 1
ATOM 821 C C . LEU A 1 110 ? 15.706 3.580 -0.414 1.00 90.19 110 LEU A C 1
ATOM 823 O O . LEU A 1 110 ? 16.237 2.949 -1.327 1.00 90.19 110 LEU A O 1
ATOM 827 N N . GLY A 1 111 ? 15.346 4.861 -0.551 1.00 90.94 111 GLY A N 1
ATOM 828 C CA . GLY A 1 111 ? 15.448 5.591 -1.812 1.00 90.94 111 GLY A CA 1
ATOM 829 C C . GLY A 1 111 ? 14.437 5.095 -2.844 1.00 90.94 111 GLY A C 1
ATOM 830 O O . GLY A 1 111 ? 14.810 4.752 -3.965 1.00 90.94 111 GLY A O 1
ATOM 831 N N . GLY A 1 112 ? 13.162 5.029 -2.459 1.00 92.81 112 GLY A N 1
ATOM 832 C CA . GLY A 1 112 ? 12.042 4.709 -3.337 1.00 92.81 112 GLY A CA 1
ATOM 833 C C . GLY A 1 112 ? 12.036 5.617 -4.564 1.00 92.81 112 GLY A C 1
ATOM 834 O O . GLY A 1 112 ? 12.390 6.794 -4.484 1.00 92.81 112 GLY A O 1
ATOM 835 N N . VAL A 1 113 ? 11.670 5.056 -5.715 1.00 94.38 113 VAL A N 1
ATOM 836 C CA . VAL A 1 113 ? 11.825 5.725 -7.011 1.00 94.38 113 VAL A CA 1
ATOM 837 C C . VAL A 1 113 ? 10.484 5.847 -7.706 1.00 94.38 113 VAL A C 1
ATOM 839 O O . VAL A 1 113 ? 9.797 4.847 -7.900 1.00 94.38 113 VAL A O 1
ATOM 842 N N . ILE A 1 114 ? 10.179 7.057 -8.167 1.00 95.50 114 ILE A N 1
ATOM 843 C CA . ILE A 1 114 ? 9.098 7.330 -9.112 1.00 95.50 114 ILE A CA 1
ATOM 844 C C . ILE A 1 114 ? 9.709 7.689 -10.465 1.00 95.50 114 ILE A C 1
ATOM 846 O O . ILE A 1 114 ? 10.698 8.421 -10.556 1.00 95.50 114 ILE A O 1
ATOM 850 N N . HIS A 1 115 ? 9.136 7.158 -11.533 1.00 94.50 115 HIS A N 1
ATOM 851 C CA . HIS A 1 115 ? 9.571 7.401 -12.898 1.00 94.50 115 HIS A CA 1
ATOM 852 C C . HIS A 1 115 ? 8.824 8.593 -13.494 1.00 94.50 115 HIS A C 1
ATOM 854 O O . HIS A 1 115 ? 7.609 8.716 -13.358 1.00 94.50 115 HIS A O 1
ATOM 860 N N . TYR A 1 116 ? 9.562 9.475 -14.167 1.00 91.31 116 TYR A N 1
ATOM 861 C CA . TYR A 1 116 ? 9.017 10.683 -14.775 1.00 91.31 116 TYR A CA 1
ATOM 862 C C . TYR A 1 116 ? 9.325 10.757 -16.268 1.00 91.31 116 TYR A C 1
ATOM 864 O O . TYR A 1 116 ? 10.439 10.454 -16.700 1.00 91.31 116 TYR A O 1
ATOM 872 N N . LYS A 1 117 ? 8.359 11.265 -17.036 1.00 91.38 117 LYS A N 1
ATOM 873 C CA . LYS A 1 117 ? 8.510 11.683 -18.433 1.00 91.38 117 LYS A CA 1
ATOM 874 C C . LYS A 1 117 ? 8.003 13.112 -18.568 1.00 91.38 117 LYS A C 1
ATOM 876 O O . LYS A 1 117 ? 6.907 13.428 -18.112 1.00 91.38 117 LYS A O 1
ATOM 881 N N . ASP A 1 118 ? 8.824 13.989 -19.141 1.00 90.38 118 ASP A N 1
ATOM 882 C CA . ASP A 1 118 ? 8.484 15.404 -19.355 1.00 90.38 118 ASP A CA 1
ATOM 883 C C . ASP A 1 118 ? 7.960 16.115 -18.085 1.00 90.38 118 ASP A C 1
ATOM 885 O O . ASP A 1 118 ? 7.041 16.932 -18.127 1.00 90.38 118 ASP A O 1
ATOM 889 N N . GLY A 1 119 ? 8.550 15.784 -16.930 1.00 87.56 119 GLY A N 1
ATOM 890 C CA . GLY A 1 119 ? 8.209 16.387 -15.638 1.00 87.56 119 GLY A CA 1
ATOM 891 C C . GLY A 1 119 ? 6.926 15.860 -14.987 1.00 87.56 119 GLY A C 1
ATOM 892 O O . GLY A 1 119 ? 6.502 16.420 -13.979 1.00 87.56 119 GLY A O 1
ATOM 893 N N . LYS A 1 120 ? 6.326 14.781 -15.505 1.00 89.81 120 LYS A N 1
ATOM 894 C CA . LYS A 1 120 ? 5.159 14.116 -14.903 1.00 89.81 120 LYS A CA 1
ATOM 895 C C . LYS A 1 120 ? 5.441 12.646 -14.580 1.00 89.81 120 LYS A C 1
ATOM 897 O O . LYS A 1 120 ? 6.197 12.035 -15.338 1.00 89.81 120 LYS A O 1
ATOM 902 N N . PRO A 1 121 ? 4.834 12.075 -13.521 1.00 89.94 121 PRO A N 1
ATOM 903 C CA . PRO A 1 121 ? 4.880 10.637 -13.274 1.00 89.94 121 PRO A CA 1
ATOM 904 C C . PRO A 1 121 ? 4.447 9.851 -14.517 1.00 89.94 121 PRO A C 1
ATOM 906 O O . PRO A 1 121 ? 3.496 10.247 -15.198 1.00 89.94 121 PRO A O 1
ATOM 909 N N . HIS A 1 122 ? 5.174 8.787 -14.849 1.00 89.56 122 HIS A N 1
ATOM 910 C CA . HIS A 1 122 ? 4.940 8.021 -16.068 1.00 89.56 122 HIS A CA 1
ATOM 911 C C . HIS A 1 122 ? 5.451 6.592 -15.951 1.00 89.56 122 HIS A C 1
ATOM 913 O O . HIS A 1 122 ? 6.449 6.339 -15.280 1.00 89.56 122 HIS A O 1
ATOM 919 N N . HIS A 1 123 ? 4.812 5.676 -16.675 1.00 84.75 123 HIS A N 1
ATOM 920 C CA . HIS A 1 123 ? 5.272 4.300 -16.805 1.00 84.75 123 HIS A CA 1
ATOM 921 C C . HIS A 1 123 ? 6.707 4.241 -17.363 1.00 84.75 123 HIS A C 1
ATOM 923 O O . HIS A 1 123 ? 7.133 5.058 -18.183 1.00 84.75 123 HIS A O 1
ATOM 929 N N . LYS A 1 124 ? 7.483 3.265 -16.898 1.00 86.75 124 LYS A N 1
ATOM 930 C CA . LYS A 1 124 ? 8.896 3.071 -17.252 1.00 86.75 124 LYS A CA 1
ATOM 931 C C . LYS A 1 124 ? 9.063 2.277 -18.547 1.00 86.75 124 LYS A C 1
ATOM 933 O O . LYS A 1 124 ? 10.071 2.419 -19.248 1.00 86.75 124 LYS A O 1
ATOM 938 N N . LEU A 1 125 ? 8.132 1.372 -18.812 1.00 85.12 125 LEU A N 1
ATOM 939 C CA . LEU A 1 125 ? 8.165 0.386 -19.880 1.00 85.12 125 LEU A CA 1
ATOM 940 C C . LEU A 1 125 ? 7.122 0.726 -20.936 1.00 85.12 125 LEU A C 1
ATOM 942 O O . LEU A 1 125 ? 6.007 1.115 -20.613 1.00 85.12 125 LEU A O 1
ATOM 946 N N . GLN A 1 126 ? 7.469 0.538 -22.205 1.00 82.88 126 GLN A N 1
ATOM 947 C CA . GLN A 1 126 ? 6.539 0.808 -23.293 1.00 82.88 126 GLN A CA 1
ATOM 948 C C . GLN A 1 126 ? 5.358 -0.163 -23.230 1.00 82.88 126 GLN A C 1
ATOM 950 O O . GLN A 1 126 ? 5.536 -1.387 -23.176 1.00 82.88 126 GLN A O 1
ATOM 955 N N . LEU A 1 127 ? 4.151 0.394 -23.284 1.00 80.75 127 LEU A N 1
ATOM 956 C CA . LEU A 1 127 ? 2.899 -0.349 -23.334 1.00 80.75 127 LEU A CA 1
ATOM 957 C C . LEU A 1 127 ? 2.261 -0.181 -24.711 1.00 80.75 127 LEU A C 1
ATOM 959 O O . LEU A 1 127 ? 2.246 0.908 -25.282 1.00 80.75 127 LEU A O 1
ATOM 963 N N . ASN A 1 128 ? 1.707 -1.262 -25.251 1.00 80.38 128 ASN A N 1
ATOM 964 C CA . ASN A 1 128 ? 0.873 -1.194 -26.439 1.00 80.38 128 ASN A CA 1
ATOM 965 C C . ASN A 1 128 ? -0.420 -0.429 -26.083 1.00 80.38 128 ASN A C 1
ATOM 967 O O . ASN A 1 128 ? -1.143 -0.872 -25.188 1.00 80.38 128 ASN A O 1
ATOM 971 N N . PRO A 1 129 ? -0.743 0.678 -26.774 1.00 74.75 129 PRO A N 1
ATOM 972 C CA . PRO A 1 129 ? -1.827 1.575 -26.364 1.00 74.75 129 PRO A CA 1
ATOM 973 C C . PRO A 1 129 ? -3.226 0.967 -26.521 1.00 74.75 129 PRO A C 1
ATOM 975 O O . PRO A 1 129 ? -4.166 1.424 -25.883 1.00 74.75 129 PRO A O 1
ATOM 978 N N . GLU A 1 130 ? -3.381 -0.062 -27.357 1.00 73.00 130 GLU A N 1
ATOM 979 C CA . GLU A 1 130 ? -4.666 -0.734 -27.572 1.00 73.00 130 GLU A CA 1
ATOM 980 C C . GLU A 1 130 ? -4.914 -1.848 -26.549 1.00 73.00 130 GLU A C 1
ATOM 982 O O . GLU A 1 130 ? -6.055 -2.143 -26.199 1.00 73.00 130 GLU A O 1
ATOM 987 N N . THR A 1 131 ? -3.847 -2.500 -26.080 1.00 73.94 131 THR A N 1
ATOM 988 C CA . THR A 1 131 ? -3.940 -3.728 -25.271 1.00 73.94 131 THR A CA 1
ATOM 989 C C . THR A 1 131 ? -3.433 -3.570 -23.839 1.00 73.94 131 THR A C 1
ATOM 991 O O . THR A 1 131 ? -3.677 -4.453 -23.012 1.00 73.94 131 THR A O 1
ATOM 994 N N . GLY A 1 132 ? -2.687 -2.501 -23.548 1.00 70.62 132 GLY A N 1
ATOM 995 C CA . GLY A 1 132 ? -2.001 -2.280 -22.273 1.00 70.62 132 GLY A CA 1
ATOM 996 C C . GLY A 1 132 ? -0.894 -3.300 -21.976 1.00 70.62 132 GLY A C 1
ATOM 997 O O . GLY A 1 132 ? -0.475 -3.437 -20.829 1.00 70.62 132 GLY A O 1
ATOM 998 N N . GLN A 1 133 ? -0.450 -4.080 -22.968 1.00 75.31 133 GLN A N 1
ATOM 999 C CA . GLN A 1 133 ? 0.595 -5.093 -22.786 1.00 75.31 133 GLN A CA 1
ATOM 1000 C C . GLN A 1 133 ? 1.993 -4.506 -22.991 1.00 75.31 133 GLN A C 1
ATOM 1002 O O . GLN A 1 133 ? 2.180 -3.638 -23.839 1.00 75.31 133 GLN A O 1
ATOM 1007 N N . LEU A 1 134 ? 2.983 -5.029 -22.257 1.00 80.88 134 LEU A N 1
ATOM 1008 C CA . LEU A 1 134 ? 4.393 -4.677 -22.443 1.00 80.88 134 LEU A CA 1
ATOM 1009 C C . LEU A 1 134 ? 4.836 -4.970 -23.877 1.00 80.88 134 LEU A C 1
ATOM 1011 O O . LEU A 1 134 ? 4.676 -6.092 -24.363 1.00 80.88 134 LEU A O 1
ATOM 1015 N N . ILE A 1 135 ? 5.446 -3.980 -24.519 1.00 83.50 135 ILE A N 1
ATOM 1016 C CA . ILE A 1 135 ? 6.112 -4.169 -25.804 1.00 83.50 135 ILE A CA 1
ATOM 1017 C C . ILE A 1 135 ? 7.478 -4.797 -25.531 1.00 83.50 135 ILE A C 1
ATOM 1019 O O . ILE A 1 135 ? 8.249 -4.299 -24.709 1.00 83.50 135 ILE A O 1
ATOM 1023 N N . LEU A 1 136 ? 7.768 -5.912 -26.199 1.00 86.56 136 LEU A N 1
ATOM 1024 C CA . LEU A 1 136 ? 9.036 -6.622 -26.062 1.00 86.56 136 LEU A CA 1
ATOM 1025 C C . LEU A 1 136 ? 9.964 -6.277 -27.227 1.00 86.56 136 LEU A C 1
ATOM 1027 O O . LEU A 1 136 ? 9.534 -6.190 -28.373 1.00 86.56 136 LEU A O 1
ATOM 1031 N N . ASP A 1 137 ? 11.247 -6.124 -26.925 1.00 85.94 137 ASP A N 1
ATOM 1032 C CA . ASP A 1 137 ? 12.315 -6.074 -27.912 1.00 85.94 137 ASP A CA 1
ATOM 1033 C C . ASP A 1 137 ? 12.422 -7.438 -28.611 1.00 85.94 137 ASP A C 1
ATOM 1035 O O . ASP A 1 137 ? 12.649 -8.456 -27.954 1.00 85.94 137 ASP A O 1
ATOM 1039 N N . GLU A 1 138 ? 12.269 -7.474 -29.935 1.00 87.31 138 GLU A N 1
ATOM 1040 C CA . GLU A 1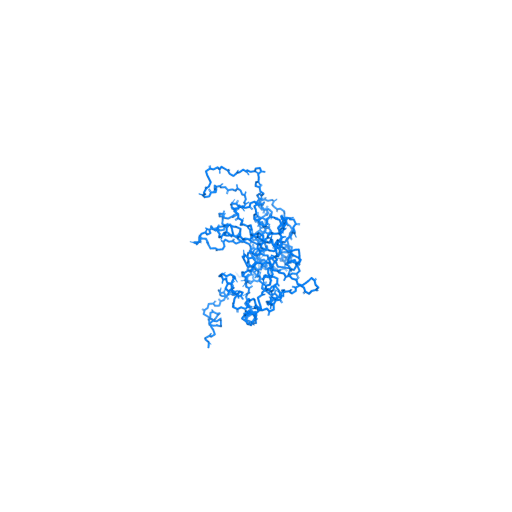 138 ? 12.241 -8.731 -30.700 1.00 87.31 138 GLU A CA 1
ATOM 1041 C C . GLU A 1 138 ? 13.552 -9.528 -30.608 1.00 87.31 138 GLU A C 1
ATOM 1043 O O . GLU A 1 138 ? 13.541 -10.754 -30.701 1.00 87.31 138 GLU A O 1
ATOM 1048 N N . SER A 1 139 ? 14.686 -8.850 -30.408 1.00 83.44 139 SER A N 1
ATOM 1049 C CA . SER A 1 139 ? 16.006 -9.487 -30.397 1.00 83.44 139 SER A CA 1
ATOM 1050 C C . SER A 1 139 ? 16.359 -10.102 -29.043 1.00 83.44 139 SER A C 1
ATOM 1052 O O . SER A 1 139 ? 17.054 -11.116 -28.975 1.00 83.44 139 SER A O 1
ATOM 1054 N N . THR A 1 140 ? 15.877 -9.500 -27.955 1.00 85.38 140 THR A N 1
ATOM 1055 C CA . THR A 1 140 ? 16.215 -9.896 -26.582 1.00 85.38 140 THR A CA 1
ATOM 1056 C C . THR A 1 140 ? 15.049 -10.518 -25.820 1.00 85.38 140 THR A C 1
ATOM 1058 O O . THR A 1 140 ? 15.270 -11.119 -24.768 1.00 85.38 140 THR A O 1
ATOM 1061 N N . GLY A 1 141 ? 13.816 -10.348 -26.303 1.00 83.50 141 GLY A N 1
ATOM 1062 C CA . GLY A 1 141 ? 12.585 -10.727 -25.611 1.00 83.50 141 GLY A CA 1
ATOM 1063 C C . GLY A 1 141 ? 12.307 -9.914 -24.340 1.00 83.50 141 GLY A C 1
ATOM 1064 O O . GLY A 1 141 ? 11.416 -10.274 -23.571 1.00 83.50 141 GLY A O 1
ATOM 1065 N N . LYS A 1 142 ? 13.074 -8.848 -24.074 1.00 81.38 142 LYS A N 1
ATOM 1066 C CA . LYS A 1 142 ? 12.939 -8.027 -22.863 1.00 81.38 142 LYS A CA 1
ATOM 1067 C C . LYS A 1 142 ? 11.963 -6.869 -23.087 1.00 81.38 142 LYS A C 1
ATOM 1069 O O . LYS A 1 142 ? 11.898 -6.363 -24.203 1.00 81.38 142 LYS A O 1
ATOM 1074 N N . PRO A 1 143 ? 11.246 -6.400 -22.050 1.00 83.75 143 PRO A N 1
ATOM 1075 C CA . PRO A 1 143 ? 10.404 -5.214 -22.169 1.00 83.75 143 PRO A CA 1
ATOM 1076 C C . PRO A 1 143 ? 11.196 -3.982 -22.620 1.00 83.75 143 PRO A C 1
ATOM 1078 O O . PRO A 1 143 ? 12.259 -3.688 -22.061 1.00 83.75 143 PRO A O 1
ATOM 1081 N N . LEU A 1 144 ? 10.667 -3.258 -23.607 1.00 84.69 144 LEU A N 1
ATOM 1082 C CA . LEU A 1 144 ? 11.221 -1.985 -24.056 1.00 84.69 144 LEU A CA 1
ATOM 1083 C C . LEU A 1 144 ? 11.003 -0.914 -22.991 1.00 84.69 144 LEU A C 1
ATOM 1085 O O . LEU A 1 144 ? 9.938 -0.832 -22.381 1.00 84.69 144 LEU A O 1
ATOM 1089 N N . ARG A 1 145 ? 12.015 -0.073 -22.776 1.00 84.69 145 ARG A N 1
ATOM 1090 C CA . ARG A 1 145 ? 11.894 1.111 -21.922 1.00 84.69 145 ARG A CA 1
ATOM 1091 C C . ARG A 1 145 ? 11.369 2.290 -22.722 1.00 84.69 145 ARG A C 1
ATOM 1093 O O . ARG A 1 145 ? 11.682 2.428 -23.902 1.00 84.69 145 ARG A O 1
ATOM 1100 N N . GLU A 1 146 ? 10.590 3.135 -22.068 1.00 84.12 146 GLU A N 1
ATOM 1101 C CA . GLU A 1 146 ? 10.234 4.440 -22.610 1.00 84.12 146 GLU A CA 1
ATOM 1102 C C . GLU A 1 146 ? 11.483 5.322 -22.735 1.00 84.12 146 GLU A C 1
ATOM 1104 O O . GLU A 1 146 ? 12.357 5.339 -21.858 1.00 84.12 146 GLU A O 1
ATOM 1109 N N . ASP A 1 147 ? 11.565 6.066 -23.836 1.00 82.06 147 ASP A N 1
ATOM 1110 C CA . ASP A 1 147 ? 12.634 7.038 -24.028 1.00 82.06 147 ASP A CA 1
ATOM 1111 C C . ASP A 1 147 ? 12.466 8.206 -23.048 1.00 82.06 147 ASP A C 1
ATOM 1113 O O . ASP A 1 147 ? 11.355 8.665 -22.775 1.00 82.06 147 ASP A O 1
ATOM 1117 N N . ARG A 1 148 ? 13.598 8.743 -22.570 1.00 85.81 148 ARG A N 1
ATOM 1118 C CA . ARG A 1 148 ? 13.673 9.934 -21.697 1.00 85.81 148 ARG A CA 1
ATOM 1119 C C . ARG A 1 148 ? 13.009 9.789 -20.323 1.00 85.81 148 ARG A C 1
ATOM 1121 O O . ARG A 1 148 ? 12.710 10.801 -19.693 1.00 85.81 148 ARG A O 1
ATOM 1128 N N . ILE A 1 149 ? 12.837 8.565 -19.831 1.00 90.44 149 ILE A N 1
ATOM 1129 C CA . ILE A 1 149 ? 12.450 8.346 -18.436 1.00 90.44 149 ILE A CA 1
ATOM 1130 C C . ILE A 1 149 ? 13.572 8.787 -17.500 1.00 90.44 149 ILE A C 1
ATOM 1132 O O . ILE A 1 149 ? 14.723 8.364 -17.640 1.00 90.44 149 ILE A O 1
ATOM 1136 N N . VAL A 1 150 ? 13.211 9.611 -16.522 1.00 91.88 150 VAL A N 1
ATOM 1137 C CA . VAL A 1 150 ? 14.081 10.024 -15.422 1.00 91.88 150 VAL A CA 1
ATOM 1138 C C . VAL A 1 150 ? 13.611 9.335 -14.148 1.00 91.88 150 VAL A C 1
ATOM 1140 O O . VAL A 1 150 ? 12.423 9.339 -13.830 1.00 91.88 150 VAL A O 1
ATOM 1143 N N . ASN A 1 151 ? 14.551 8.744 -13.416 1.00 93.06 151 ASN A N 1
ATOM 1144 C CA . ASN A 1 151 ? 14.294 8.236 -12.074 1.00 93.06 151 ASN A CA 1
ATOM 1145 C C . ASN A 1 151 ? 14.338 9.409 -11.093 1.00 93.06 151 ASN A C 1
ATOM 1147 O O . ASN A 1 151 ? 15.366 10.082 -11.006 1.00 93.06 151 ASN A O 1
ATOM 1151 N N . ASN A 1 152 ? 13.262 9.614 -10.342 1.00 93.50 152 ASN A N 1
ATOM 1152 C CA . ASN A 1 152 ? 13.207 10.570 -9.248 1.00 93.50 152 ASN A CA 1
ATOM 1153 C C . ASN A 1 152 ? 13.167 9.811 -7.918 1.00 93.50 152 ASN A C 1
ATOM 1155 O O . ASN A 1 152 ? 12.221 9.062 -7.667 1.00 93.50 152 ASN A O 1
ATOM 1159 N N . TYR A 1 153 ? 14.201 9.979 -7.096 1.00 94.06 153 TYR A N 1
ATOM 1160 C CA . TYR A 1 153 ? 14.242 9.412 -5.750 1.00 94.06 153 TYR A CA 1
ATOM 1161 C C . TYR A 1 153 ? 13.361 10.251 -4.824 1.00 94.06 153 TYR A C 1
ATOM 1163 O O . TYR A 1 153 ? 13.323 11.474 -4.942 1.00 94.06 153 TYR A O 1
ATOM 1171 N N . ILE A 1 154 ? 12.617 9.588 -3.944 1.00 92.06 154 ILE A N 1
ATOM 1172 C CA . ILE A 1 154 ? 11.798 10.250 -2.933 1.00 92.06 154 ILE A CA 1
ATOM 1173 C C . ILE A 1 154 ? 12.699 10.527 -1.730 1.00 92.06 154 ILE A C 1
ATOM 1175 O O . ILE A 1 154 ? 12.985 9.623 -0.945 1.00 92.06 154 ILE A O 1
ATOM 1179 N N . ASP A 1 155 ? 13.133 11.774 -1.578 1.00 89.31 155 ASP A N 1
ATOM 1180 C CA . ASP A 1 155 ? 14.073 12.166 -0.523 1.00 89.31 155 ASP A CA 1
ATOM 1181 C C . ASP A 1 155 ? 13.351 12.765 0.695 1.00 89.31 155 ASP A C 1
ATOM 1183 O O . ASP A 1 155 ? 13.901 12.846 1.801 1.00 89.31 155 ASP A O 1
ATOM 1187 N N . THR A 1 156 ? 12.100 13.188 0.510 1.00 8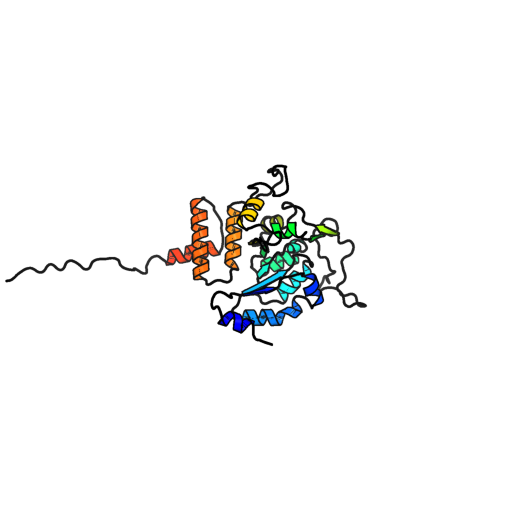9.25 156 THR A N 1
ATOM 1188 C CA . THR A 1 156 ? 11.298 13.865 1.530 1.00 89.25 156 THR A CA 1
ATOM 1189 C C . THR A 1 156 ? 9.877 13.307 1.626 1.00 89.25 156 THR A C 1
ATOM 1191 O O . THR A 1 156 ? 9.384 12.620 0.734 1.00 89.25 156 THR A O 1
ATOM 1194 N N . LEU A 1 157 ? 9.187 13.595 2.736 1.00 89.44 157 LEU A N 1
ATOM 1195 C CA . LEU A 1 157 ? 7.784 13.187 2.905 1.00 89.44 157 LEU A CA 1
ATOM 1196 C C . LEU A 1 157 ? 6.859 13.989 2.006 1.00 89.44 157 LEU A C 1
ATOM 1198 O O . LEU A 1 157 ? 5.812 13.493 1.616 1.00 89.44 157 LEU A O 1
ATOM 1202 N N . GLU A 1 158 ? 7.234 15.225 1.711 1.00 87.94 158 GLU A N 1
ATOM 1203 C CA . GLU A 1 158 ? 6.502 16.145 0.858 1.00 87.94 158 GLU A CA 1
ATOM 1204 C C . GLU A 1 158 ? 6.493 15.663 -0.602 1.00 87.94 158 GLU A C 1
ATOM 1206 O O . GLU A 1 158 ? 5.484 15.802 -1.288 1.00 87.94 158 GLU A O 1
ATOM 1211 N N . GLU A 1 159 ? 7.577 15.026 -1.049 1.00 90.56 159 GLU A N 1
ATOM 1212 C CA . GLU A 1 159 ? 7.676 14.370 -2.362 1.00 90.56 159 GLU A CA 1
ATOM 1213 C C . GLU A 1 159 ? 6.995 12.995 -2.404 1.00 90.56 159 GLU A C 1
ATOM 1215 O O . GLU A 1 159 ? 6.772 12.446 -3.485 1.00 90.56 159 GLU A O 1
ATOM 1220 N N . HIS A 1 160 ? 6.682 12.408 -1.246 1.00 94.88 160 HIS A N 1
ATOM 1221 C CA . HIS A 1 160 ? 6.118 11.067 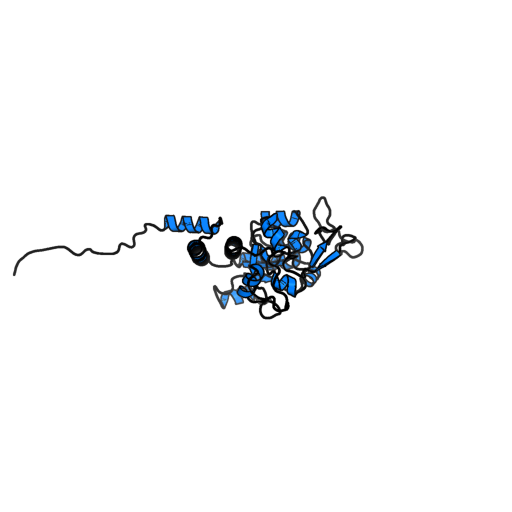-1.188 1.00 94.88 160 HIS A CA 1
ATOM 1222 C C . HIS A 1 160 ? 4.699 11.048 -1.794 1.00 94.88 160 HIS A C 1
ATOM 1224 O O . HIS A 1 160 ? 3.835 11.823 -1.369 1.00 94.88 160 HIS A O 1
ATOM 1230 N N . PRO A 1 161 ? 4.382 10.117 -2.719 1.00 96.38 161 PRO A N 1
ATOM 1231 C CA . PRO A 1 161 ? 3.122 10.141 -3.470 1.00 96.38 161 PRO A CA 1
ATOM 1232 C C . PRO A 1 161 ? 1.883 9.813 -2.629 1.00 96.38 161 PRO A C 1
ATOM 1234 O O . PRO A 1 161 ? 0.763 9.958 -3.111 1.00 96.38 161 PRO A O 1
ATOM 1237 N N . ILE A 1 162 ? 2.063 9.397 -1.370 1.00 96.69 162 ILE A N 1
ATOM 1238 C CA . ILE A 1 162 ? 0.960 9.097 -0.444 1.00 96.69 162 ILE A CA 1
ATOM 1239 C C . ILE A 1 162 ? -0.050 10.243 -0.362 1.00 96.69 162 ILE A C 1
ATOM 1241 O O . ILE A 1 162 ? -1.248 9.981 -0.359 1.00 96.69 162 ILE A O 1
ATOM 1245 N N . TRP A 1 163 ? 0.403 11.499 -0.336 1.00 95.62 163 TRP A N 1
ATOM 1246 C CA . TRP A 1 163 ? -0.498 12.641 -0.190 1.00 95.62 163 TRP A CA 1
ATOM 1247 C C . TRP A 1 163 ? -1.384 12.808 -1.411 1.00 95.62 163 TRP A C 1
ATOM 1249 O O . TRP A 1 163 ? -2.596 12.890 -1.263 1.00 95.62 163 TRP A O 1
ATOM 1259 N N . THR A 1 164 ? -0.801 12.784 -2.607 1.00 96.19 164 THR A N 1
ATOM 1260 C CA . THR A 1 164 ? -1.550 12.885 -3.862 1.00 96.19 164 THR A CA 1
ATOM 1261 C C . THR A 1 164 ? -2.478 11.685 -4.049 1.00 96.19 164 THR A C 1
ATOM 1263 O O . THR A 1 164 ? -3.655 11.852 -4.360 1.00 96.19 164 THR A O 1
ATOM 1266 N N . LEU A 1 165 ? -2.004 10.464 -3.786 1.00 97.50 165 LEU A N 1
ATOM 1267 C CA . LEU A 1 165 ? -2.828 9.257 -3.904 1.00 97.50 165 LEU A CA 1
ATOM 1268 C C . LEU A 1 165 ? -4.006 9.258 -2.914 1.00 97.50 165 LEU A C 1
ATOM 1270 O O . LEU A 1 165 ? -5.120 8.897 -3.290 1.00 97.50 165 LEU A O 1
ATOM 1274 N N . MET A 1 166 ? -3.789 9.704 -1.675 1.00 97.00 166 MET A N 1
ATOM 1275 C CA . MET A 1 166 ? -4.825 9.770 -0.638 1.00 97.00 166 MET A CA 1
ATOM 1276 C C . MET A 1 166 ? -5.790 10.944 -0.830 1.00 97.00 166 MET A C 1
ATOM 1278 O O . MET A 1 166 ? -7.001 10.774 -0.718 1.00 97.00 166 MET A O 1
ATOM 1282 N N . ARG A 1 167 ? -5.269 12.151 -1.066 1.00 96.69 167 ARG A N 1
ATOM 1283 C CA . ARG A 1 167 ? -6.044 13.401 -1.014 1.00 96.69 167 ARG A CA 1
ATOM 1284 C C . ARG A 1 167 ? -6.606 13.802 -2.363 1.00 96.69 167 ARG A C 1
ATOM 1286 O O . ARG A 1 167 ? -7.749 14.240 -2.406 1.00 96.69 167 ARG A O 1
ATOM 1293 N N . ASP A 1 168 ? -5.837 13.620 -3.432 1.00 96.56 168 ASP A N 1
ATOM 1294 C CA . ASP A 1 168 ? -6.238 14.066 -4.769 1.00 96.56 168 ASP A CA 1
ATOM 1295 C C . ASP A 1 168 ? -6.960 12.941 -5.523 1.00 96.56 168 ASP A C 1
ATOM 1297 O O . ASP A 1 168 ? -7.967 13.178 -6.187 1.00 96.56 168 ASP A O 1
ATOM 1301 N N . TYR A 1 169 ? -6.489 11.696 -5.380 1.00 97.00 169 TYR A N 1
ATOM 1302 C CA . TYR A 1 169 ? -7.094 10.527 -6.034 1.00 97.00 169 TYR A CA 1
ATOM 1303 C C . TYR A 1 169 ? -8.052 9.721 -5.152 1.00 97.00 169 TYR A C 1
ATOM 1305 O O . TYR A 1 169 ? -8.709 8.799 -5.656 1.00 97.00 169 TYR A O 1
ATOM 1313 N N . HIS A 1 170 ? -8.153 10.068 -3.865 1.00 96.31 170 HIS A N 1
ATOM 1314 C CA . HIS A 1 170 ? -9.026 9.414 -2.885 1.00 96.31 170 HIS A CA 1
ATOM 1315 C C . HIS A 1 170 ? -8.846 7.891 -2.822 1.00 96.31 170 HIS A C 1
ATOM 1317 O O . HIS A 1 170 ? -9.814 7.149 -2.639 1.00 96.31 170 HIS A O 1
ATOM 1323 N N . LEU A 1 171 ? -7.615 7.401 -3.009 1.00 97.56 171 LEU A N 1
ATOM 1324 C CA . LEU A 1 171 ? -7.340 5.979 -2.859 1.00 97.56 171 LEU A CA 1
ATOM 1325 C C . LEU A 1 171 ? -7.407 5.578 -1.379 1.00 97.56 171 LEU A C 1
ATOM 1327 O O . LEU A 1 171 ? -6.902 6.308 -0.520 1.00 97.56 171 LEU A O 1
ATOM 1331 N N . PRO A 1 172 ? -7.987 4.407 -1.060 1.00 97.31 172 PRO A N 1
ATOM 1332 C CA . PRO A 1 172 ? -7.923 3.872 0.287 1.00 97.31 172 PRO A CA 1
ATOM 1333 C C . PRO A 1 172 ? -6.474 3.480 0.595 1.00 97.31 172 PRO A C 1
ATOM 1335 O O . PRO A 1 172 ? -5.859 2.682 -0.113 1.00 97.31 172 PRO A O 1
ATOM 1338 N N . ILE A 1 173 ? -5.915 4.056 1.654 1.00 98.25 173 ILE A N 1
ATOM 1339 C CA . ILE A 1 173 ? -4.543 3.802 2.095 1.00 98.25 173 ILE A CA 1
ATOM 1340 C C . ILE A 1 173 ? -4.567 3.386 3.561 1.00 98.25 173 ILE A C 1
ATOM 1342 O O . ILE A 1 173 ? -5.228 4.028 4.371 1.00 98.25 173 ILE A O 1
ATOM 1346 N N . GLY A 1 174 ? -3.863 2.308 3.894 1.00 98.25 174 GLY A N 1
ATOM 1347 C CA . GLY A 1 174 ? -3.462 1.950 5.250 1.00 98.25 174 GLY A CA 1
ATOM 1348 C C . GLY A 1 174 ? -1.973 2.228 5.459 1.00 98.25 174 GLY A C 1
ATOM 1349 O O . GLY A 1 174 ? -1.205 2.276 4.500 1.00 98.25 174 GLY A O 1
ATOM 1350 N N . LEU A 1 175 ? -1.552 2.414 6.710 1.00 97.94 175 LEU A N 1
ATOM 1351 C CA . LEU A 1 175 ? -0.156 2.698 7.060 1.00 97.94 175 LEU A CA 1
ATOM 1352 C C . LEU A 1 175 ? 0.501 1.489 7.740 1.00 97.94 175 LEU A C 1
ATOM 1354 O O . LEU A 1 175 ? -0.115 0.845 8.586 1.00 97.94 175 LEU A O 1
ATOM 1358 N N . MET A 1 176 ? 1.775 1.235 7.439 1.00 96.69 176 MET A N 1
ATOM 1359 C CA . MET A 1 176 ? 2.627 0.257 8.128 1.00 96.69 176 MET A CA 1
ATOM 1360 C C . MET A 1 176 ? 4.052 0.792 8.320 1.00 96.69 176 MET A C 1
ATOM 1362 O O . MET A 1 176 ? 4.458 1.710 7.616 1.00 96.69 176 MET A O 1
ATOM 1366 N N . SER A 1 177 ? 4.815 0.228 9.260 1.00 95.31 177 SER A N 1
ATOM 1367 C CA . SER A 1 177 ? 6.218 0.611 9.516 1.00 95.31 177 SER A CA 1
ATOM 1368 C C . SER A 1 177 ? 7.251 -0.120 8.654 1.00 95.31 177 SER A C 1
ATOM 1370 O O . SER A 1 177 ? 8.401 0.309 8.614 1.00 95.31 177 SER A O 1
ATOM 1372 N N . ASP A 1 178 ? 6.852 -1.235 8.039 1.00 95.19 178 ASP A N 1
ATOM 1373 C CA . ASP A 1 178 ? 7.733 -2.201 7.372 1.00 95.19 178 ASP A CA 1
ATOM 1374 C C . ASP A 1 178 ? 8.805 -2.763 8.330 1.00 95.19 178 ASP A C 1
ATOM 1376 O O . ASP A 1 178 ? 8.436 -3.436 9.296 1.00 95.19 178 ASP A O 1
ATOM 1380 N N . ASP A 1 179 ? 10.087 -2.419 8.161 1.00 93.19 179 ASP A N 1
ATOM 1381 C CA . ASP A 1 179 ? 11.213 -2.946 8.944 1.00 93.19 179 ASP A CA 1
ATOM 1382 C C . ASP A 1 179 ? 11.795 -1.949 9.978 1.00 93.19 179 ASP A C 1
ATOM 1384 O O . ASP A 1 179 ? 12.875 -1.376 9.775 1.00 93.19 179 ASP A O 1
ATOM 1388 N N . PRO A 1 180 ? 11.179 -1.764 11.166 1.00 91.56 180 PRO A N 1
ATOM 1389 C CA . PRO A 1 180 ? 11.651 -0.803 12.173 1.00 91.56 180 PRO A CA 1
ATOM 1390 C C . PRO A 1 180 ? 13.056 -1.105 12.722 1.00 91.56 180 PRO A C 1
ATOM 1392 O O . PRO A 1 180 ? 13.686 -0.238 13.326 1.00 91.56 180 PRO A O 1
ATOM 1395 N N . GLN A 1 181 ? 13.551 -2.333 12.543 1.00 90.62 181 GLN A N 1
ATOM 1396 C CA . GLN A 1 181 ? 14.882 -2.756 12.989 1.00 90.62 181 GLN A CA 1
ATOM 1397 C C . GLN A 1 181 ? 15.956 -2.647 11.895 1.00 90.62 181 GLN A C 1
ATOM 1399 O O . GLN A 1 181 ? 17.139 -2.695 12.227 1.00 90.62 181 GLN A O 1
ATOM 1404 N N . GLN A 1 182 ? 15.579 -2.488 10.619 1.00 87.62 182 GLN A N 1
ATOM 1405 C CA . GLN A 1 182 ? 16.505 -2.511 9.473 1.00 87.62 182 GLN A CA 1
ATOM 1406 C C . GLN A 1 182 ? 16.514 -1.194 8.688 1.00 87.62 182 GLN A C 1
ATOM 1408 O O . GLN A 1 182 ? 16.566 -1.173 7.465 1.00 87.62 182 GLN A O 1
ATOM 1413 N N . GLY A 1 183 ? 16.483 -0.072 9.404 1.00 81.38 183 GLY A N 1
ATOM 1414 C CA . GLY A 1 183 ? 16.510 1.261 8.795 1.00 81.38 183 GLY A CA 1
ATOM 1415 C C . GLY A 1 183 ? 15.156 1.963 8.782 1.00 81.38 183 GLY A C 1
ATOM 1416 O O . GLY A 1 183 ? 15.126 3.168 8.567 1.00 81.38 183 GLY A O 1
ATOM 1417 N N . GLY A 1 184 ? 14.064 1.267 9.109 1.00 88.50 184 GLY A N 1
ATOM 1418 C CA . GLY A 1 184 ? 12.768 1.884 9.369 1.00 88.50 184 GLY A CA 1
ATOM 1419 C C . GLY A 1 184 ? 12.673 2.582 10.732 1.00 88.50 184 GLY A C 1
ATOM 1420 O O . GLY A 1 184 ? 13.642 2.735 11.483 1.00 88.50 184 GLY A O 1
ATOM 1421 N N . ILE A 1 185 ? 11.454 2.994 11.067 1.00 93.19 185 ILE A N 1
ATOM 1422 C CA . ILE A 1 185 ? 11.060 3.480 12.396 1.00 93.19 185 ILE A CA 1
ATOM 1423 C C . ILE A 1 185 ? 9.821 2.726 12.851 1.00 93.19 185 ILE A C 1
ATOM 1425 O O . ILE A 1 185 ? 9.090 2.176 12.031 1.00 93.19 185 ILE A O 1
ATOM 1429 N N . ASP A 1 186 ? 9.574 2.691 14.159 1.00 95.75 186 ASP A N 1
ATOM 1430 C CA . ASP A 1 186 ? 8.335 2.105 14.655 1.00 95.75 186 ASP A CA 1
ATOM 1431 C C . ASP A 1 186 ? 7.101 2.881 14.157 1.00 95.75 186 ASP A C 1
ATOM 1433 O O . ASP A 1 186 ? 7.171 4.050 13.766 1.00 95.75 186 ASP A O 1
ATOM 1437 N N . TYR A 1 187 ? 5.944 2.215 14.176 1.00 95.62 187 TYR A N 1
ATOM 1438 C CA . TYR A 1 187 ? 4.694 2.788 13.677 1.00 95.62 187 TYR A CA 1
ATOM 1439 C C . TYR A 1 187 ? 4.317 4.103 14.374 1.00 95.62 187 TYR A C 1
ATOM 1441 O O . TYR A 1 187 ? 3.824 5.033 13.736 1.00 95.62 187 TYR A O 1
ATOM 1449 N N . LYS A 1 188 ? 4.577 4.216 15.682 1.00 94.81 188 LYS A N 1
ATOM 1450 C CA . LYS A 1 188 ? 4.259 5.419 16.457 1.00 94.81 188 LYS A CA 1
ATOM 1451 C C . LYS A 1 188 ? 5.102 6.599 15.984 1.00 94.81 188 LYS A C 1
ATOM 1453 O O . LYS A 1 188 ? 4.579 7.705 15.850 1.00 94.81 188 LYS A O 1
ATOM 1458 N N . ASP A 1 189 ? 6.387 6.383 15.747 1.00 93.19 189 ASP A N 1
ATOM 1459 C CA . ASP A 1 189 ? 7.291 7.407 15.245 1.00 93.19 189 ASP A CA 1
ATOM 1460 C C . ASP A 1 189 ? 6.998 7.753 13.781 1.00 93.19 189 ASP A C 1
ATOM 1462 O O . ASP A 1 189 ? 7.074 8.930 13.431 1.00 93.19 189 ASP A O 1
ATOM 1466 N N . GLN A 1 190 ? 6.548 6.798 12.959 1.00 93.75 190 GLN A N 1
ATOM 1467 C CA . GLN A 1 190 ? 6.048 7.093 11.612 1.00 93.75 190 GLN A CA 1
ATOM 1468 C C . GLN A 1 190 ? 4.804 7.983 11.638 1.00 93.75 190 GLN A C 1
ATOM 1470 O O . GLN A 1 190 ? 4.751 8.978 10.919 1.00 93.75 190 GLN A O 1
ATOM 1475 N N . VAL A 1 191 ? 3.817 7.670 12.480 1.00 95.19 191 VAL A N 1
ATOM 1476 C CA . VAL A 1 191 ? 2.603 8.490 12.609 1.00 95.19 191 VAL A CA 1
ATOM 1477 C C . VAL A 1 191 ? 2.946 9.897 13.092 1.00 95.19 191 VAL A C 1
ATOM 1479 O O . VAL A 1 191 ? 2.468 10.871 12.519 1.00 95.19 191 VAL A O 1
ATOM 1482 N N . LYS A 1 192 ? 3.811 10.027 14.105 1.00 92.56 192 LYS A N 1
ATOM 1483 C CA . LYS A 1 192 ? 4.300 11.335 14.561 1.00 92.56 192 LYS A CA 1
ATOM 1484 C C . LYS A 1 192 ? 4.980 12.105 13.432 1.00 92.56 192 LYS A C 1
ATOM 1486 O O . LYS A 1 192 ? 4.673 13.274 13.234 1.00 92.56 192 LYS A O 1
ATOM 1491 N N . LEU A 1 193 ? 5.864 11.444 12.687 1.00 90.00 193 LEU A N 1
ATOM 1492 C CA . LEU A 1 193 ? 6.580 12.038 11.567 1.00 90.00 193 LEU A CA 1
ATOM 1493 C C . LEU A 1 193 ? 5.608 12.559 10.494 1.00 90.00 193 LEU A C 1
ATOM 1495 O O . LEU A 1 193 ? 5.719 13.716 10.098 1.00 90.00 193 LEU A O 1
ATOM 1499 N N . LEU A 1 194 ? 4.631 11.743 10.086 1.00 92.62 194 LEU A N 1
ATOM 1500 C CA . LEU A 1 194 ? 3.592 12.117 9.119 1.00 92.62 194 LEU A CA 1
ATOM 1501 C C . LEU A 1 194 ? 2.684 13.241 9.637 1.00 92.62 194 LEU A C 1
ATOM 1503 O O . LEU A 1 194 ? 2.277 14.104 8.868 1.00 92.62 194 LEU A O 1
ATOM 1507 N N . ALA A 1 195 ? 2.399 13.273 10.938 1.00 92.75 195 ALA A N 1
ATOM 1508 C CA . ALA A 1 195 ? 1.632 14.337 11.586 1.00 92.75 195 ALA A CA 1
ATOM 1509 C C . ALA A 1 195 ? 2.449 15.623 11.832 1.00 92.75 195 ALA A C 1
ATOM 1511 O O . ALA A 1 195 ? 1.930 16.588 12.390 1.00 92.75 195 ALA A O 1
ATOM 1512 N N . GLY A 1 196 ? 3.740 15.648 11.478 1.00 88.44 196 GLY A N 1
ATOM 1513 C CA . GLY A 1 196 ? 4.636 16.773 11.767 1.00 88.44 196 GLY A CA 1
ATOM 1514 C C . GLY A 1 196 ? 4.946 16.976 13.248 1.00 88.44 196 GLY A C 1
ATOM 1515 O O . GLY A 1 196 ? 5.361 18.057 13.661 1.00 88.44 196 GLY A O 1
ATOM 1516 N N . VAL A 1 197 ? 4.775 15.932 14.055 1.00 86.38 197 VAL A N 1
ATOM 1517 C CA . VAL A 1 197 ? 5.060 15.924 15.486 1.00 86.38 197 VAL A CA 1
ATOM 1518 C C . VAL A 1 197 ? 6.443 15.316 15.729 1.00 86.38 197 VAL A C 1
ATOM 1520 O O . VAL A 1 197 ? 6.735 14.195 15.330 1.00 86.38 197 VAL A O 1
ATOM 1523 N N . GLY A 1 198 ? 7.301 16.026 16.461 1.00 75.00 198 GLY A N 1
ATOM 1524 C CA . GLY A 1 198 ? 8.623 15.532 16.865 1.00 75.00 198 GLY A CA 1
ATOM 1525 C C . GLY A 1 198 ? 9.784 16.104 16.047 1.00 75.00 198 GLY A C 1
ATOM 1526 O O . GLY A 1 198 ? 9.640 17.078 15.316 1.00 75.00 198 GLY A O 1
ATOM 1527 N N . LYS A 1 199 ? 10.982 15.539 16.239 1.00 64.44 199 LYS A N 1
ATOM 1528 C CA . LYS A 1 199 ? 12.212 15.963 15.552 1.00 64.44 199 LYS A CA 1
ATOM 1529 C C . LYS A 1 199 ? 12.539 14.968 14.441 1.00 64.44 199 LYS A C 1
ATOM 1531 O O . LYS A 1 199 ? 12.514 13.765 14.697 1.00 64.44 199 LYS A O 1
ATOM 1536 N N . ARG A 1 200 ? 12.910 15.440 13.244 1.00 65.44 200 ARG A N 1
ATOM 1537 C CA . ARG A 1 200 ? 13.518 14.557 12.233 1.00 65.44 200 ARG A CA 1
ATOM 1538 C C . ARG A 1 200 ? 14.841 14.042 12.807 1.00 65.44 200 ARG A C 1
ATOM 1540 O O . ARG A 1 200 ? 15.643 14.835 13.295 1.00 65.44 200 ARG A O 1
ATOM 1547 N N . ARG A 1 201 ? 15.077 12.726 12.745 1.00 59.91 201 ARG A N 1
ATOM 1548 C CA . ARG A 1 201 ? 16.267 12.066 13.328 1.00 59.91 201 ARG A CA 1
ATOM 1549 C C . ARG A 1 201 ? 17.594 12.699 12.870 1.00 59.91 201 ARG A C 1
ATOM 1551 O O . ARG A 1 201 ? 18.547 12.693 13.639 1.00 59.91 201 ARG A O 1
ATOM 1558 N N . ASN A 1 202 ? 17.610 13.301 11.673 1.00 55.44 202 ASN A N 1
ATOM 1559 C CA . ASN A 1 202 ? 18.802 13.857 11.026 1.00 55.44 202 ASN A CA 1
ATOM 1560 C C . ASN A 1 202 ? 18.716 15.358 10.663 1.00 55.44 202 ASN A C 1
ATOM 1562 O O . ASN A 1 202 ? 19.635 15.853 10.016 1.00 55.44 202 ASN A O 1
ATOM 1566 N N . SER A 1 203 ? 17.668 16.108 11.052 1.00 51.94 203 SER A N 1
ATOM 1567 C CA . SER A 1 203 ? 17.634 17.568 10.823 1.00 51.94 203 SER A CA 1
ATOM 1568 C C . SER A 1 203 ? 17.742 18.349 12.128 1.00 51.94 203 SER A C 1
ATOM 1570 O O . SER A 1 203 ? 16.962 18.178 13.061 1.00 51.94 203 SER A O 1
ATOM 1572 N N . VAL A 1 204 ? 18.728 19.247 12.180 1.00 41.06 204 VAL A N 1
ATOM 1573 C CA . VAL A 1 204 ? 18.878 20.240 13.258 1.00 41.06 204 VAL A CA 1
ATOM 1574 C C . VAL A 1 204 ? 17.848 21.367 13.107 1.00 41.06 204 VAL A C 1
ATOM 1576 O O . VAL A 1 204 ? 17.528 22.056 14.072 1.00 41.06 204 VAL A O 1
ATOM 1579 N N . ALA A 1 205 ? 17.316 21.542 11.894 1.00 48.28 205 ALA A N 1
ATOM 1580 C CA . ALA A 1 205 ? 16.263 22.498 11.602 1.00 48.28 205 ALA A CA 1
ATOM 1581 C C . ALA A 1 205 ? 14.897 21.944 12.050 1.00 48.28 205 ALA A C 1
ATOM 1583 O O . ALA A 1 205 ? 14.609 20.772 11.771 1.00 48.28 205 ALA A O 1
ATOM 1584 N N . PRO A 1 206 ? 14.064 22.751 12.736 1.00 54.66 206 PRO A N 1
ATOM 1585 C CA . PRO A 1 206 ? 12.668 22.410 12.964 1.00 54.66 206 PRO A CA 1
ATOM 1586 C C . PRO A 1 206 ? 11.963 22.193 11.624 1.00 54.66 206 PRO A C 1
ATOM 1588 O O . PRO A 1 206 ? 12.326 22.788 10.611 1.00 54.66 206 PRO A O 1
ATOM 1591 N N . ILE A 1 207 ? 10.966 21.315 11.633 1.00 59.72 207 ILE A N 1
ATOM 1592 C CA . ILE A 1 207 ? 10.112 21.075 10.477 1.00 59.72 207 ILE A CA 1
ATOM 1593 C C . ILE A 1 207 ? 9.417 22.395 10.125 1.00 59.72 207 ILE A C 1
ATOM 1595 O O . ILE A 1 207 ? 8.761 22.986 10.986 1.00 59.72 207 ILE A O 1
ATOM 1599 N N . ASP A 1 208 ? 9.568 22.858 8.884 1.00 63.56 208 ASP A N 1
ATOM 1600 C CA . ASP A 1 208 ? 8.821 24.014 8.403 1.00 63.56 208 ASP A CA 1
ATOM 1601 C C . ASP A 1 208 ? 7.346 23.624 8.247 1.00 63.56 208 ASP A C 1
ATOM 1603 O O . ASP A 1 208 ? 6.932 22.989 7.274 1.00 63.56 208 ASP A O 1
ATOM 1607 N N . ALA A 1 209 ? 6.550 23.987 9.250 1.00 60.97 209 ALA A N 1
ATOM 1608 C CA . ALA A 1 209 ? 5.121 23.711 9.284 1.00 60.97 209 ALA A CA 1
ATOM 1609 C C . ALA A 1 209 ? 4.344 24.405 8.150 1.00 60.97 209 ALA A C 1
ATOM 1611 O O . ALA A 1 209 ? 3.197 24.042 7.916 1.00 60.97 209 ALA A O 1
ATOM 1612 N N . SER A 1 210 ? 4.938 25.383 7.451 1.00 59.03 210 SER A N 1
ATOM 1613 C CA . SER A 1 210 ? 4.309 26.039 6.298 1.00 59.03 210 SER A CA 1
ATOM 1614 C C . SER A 1 210 ? 4.413 25.234 4.999 1.00 59.03 210 SER A C 1
ATOM 1616 O O . SER A 1 210 ? 3.675 25.511 4.056 1.00 59.03 210 SER A O 1
ATOM 1618 N N . ILE A 1 211 ? 5.297 24.232 4.958 1.00 64.19 211 ILE A N 1
ATOM 1619 C CA . ILE A 1 211 ? 5.552 23.383 3.782 1.00 64.19 211 ILE A CA 1
ATOM 1620 C C . ILE A 1 211 ? 4.994 21.969 3.997 1.00 64.19 211 ILE A C 1
ATOM 1622 O O . ILE A 1 211 ? 4.651 21.276 3.042 1.00 64.19 211 ILE A O 1
ATOM 1626 N N . MET A 1 212 ? 4.858 21.542 5.254 1.00 69.62 212 MET A N 1
ATOM 1627 C CA . MET A 1 212 ? 4.310 20.231 5.573 1.00 69.62 212 MET A CA 1
ATOM 1628 C C . MET A 1 212 ? 2.807 20.154 5.351 1.00 69.62 212 MET A C 1
ATOM 1630 O O . MET A 1 212 ? 2.032 21.038 5.709 1.00 69.62 212 MET A O 1
ATOM 1634 N N . LEU A 1 213 ? 2.418 19.001 4.832 1.00 77.50 213 LEU A N 1
ATOM 1635 C CA . LEU A 1 213 ? 1.055 18.557 4.626 1.00 77.50 213 LEU A CA 1
ATOM 1636 C C . LEU A 1 213 ? 0.714 17.518 5.710 1.00 77.50 213 LEU A C 1
ATOM 1638 O O . LEU A 1 213 ? 0.611 16.339 5.384 1.00 77.50 213 LEU A O 1
ATOM 1642 N N . PRO A 1 214 ? 0.583 17.906 6.997 1.00 89.50 214 PRO A N 1
ATOM 1643 C CA . PRO A 1 214 ? 0.522 16.952 8.100 1.00 89.50 214 PRO A CA 1
ATOM 1644 C C . PRO A 1 214 ? -0.677 16.014 7.969 1.00 89.50 214 PRO A C 1
ATOM 1646 O O . PRO A 1 214 ? -1.759 16.432 7.552 1.00 89.50 214 PRO A O 1
ATOM 1649 N N . LEU A 1 215 ? -0.480 14.757 8.362 1.00 95.06 215 LEU A N 1
ATOM 1650 C CA . LEU A 1 215 ? -1.552 13.781 8.523 1.00 95.06 215 LEU A CA 1
ATOM 1651 C C . LEU A 1 215 ? -2.519 14.261 9.609 1.00 95.06 215 LEU A C 1
ATOM 1653 O O . LEU A 1 215 ? -2.103 14.479 10.752 1.00 95.06 215 LEU A O 1
ATOM 1657 N N . THR A 1 216 ? -3.797 14.416 9.269 1.00 96.06 216 THR A N 1
ATOM 1658 C CA . THR A 1 216 ? -4.813 14.812 10.253 1.00 96.06 216 THR A CA 1
ATOM 1659 C C . THR A 1 216 ? -5.256 13.629 11.113 1.00 96.06 216 THR A C 1
ATOM 1661 O O . THR A 1 216 ? -4.974 12.464 10.819 1.00 96.06 216 THR A O 1
ATOM 1664 N N . ALA A 1 217 ? -5.971 13.912 12.202 1.00 96.88 217 ALA A N 1
ATOM 1665 C CA . ALA A 1 217 ? -6.531 12.863 13.047 1.00 96.88 217 ALA A CA 1
ATOM 1666 C C . ALA A 1 217 ? -7.637 12.073 12.317 1.00 96.88 217 ALA A C 1
ATOM 1668 O O . ALA A 1 217 ? -7.742 10.857 12.483 1.00 96.88 217 ALA A O 1
ATOM 1669 N N . GLU A 1 218 ? -8.421 12.742 11.469 1.00 97.94 218 GLU A N 1
ATOM 1670 C CA . GLU A 1 218 ? -9.416 12.140 10.578 1.00 97.94 218 GLU A CA 1
ATOM 1671 C C . GLU A 1 218 ? -8.751 11.182 9.582 1.00 97.94 218 GLU A C 1
ATOM 1673 O O . GLU A 1 218 ? -9.142 10.019 9.492 1.00 97.94 218 GLU A O 1
ATOM 1678 N N . GLU A 1 219 ? -7.702 11.633 8.890 1.00 98.00 219 GLU A N 1
ATOM 1679 C CA . GLU A 1 219 ? -6.962 10.812 7.926 1.00 98.00 219 GLU A CA 1
ATOM 1680 C C . GLU A 1 219 ? -6.293 9.621 8.608 1.00 98.00 219 GLU A C 1
ATOM 1682 O O . GLU A 1 219 ? -6.394 8.500 8.122 1.00 98.00 219 GLU A O 1
ATOM 1687 N N . LEU A 1 220 ? -5.677 9.823 9.777 1.00 98.00 220 LEU A N 1
ATOM 1688 C CA . LEU A 1 220 ? -5.122 8.725 10.565 1.00 98.00 220 LEU A CA 1
ATOM 1689 C C . LEU A 1 220 ? -6.207 7.709 10.950 1.00 98.00 220 LEU A C 1
ATOM 1691 O O . LEU A 1 220 ? -5.965 6.502 10.905 1.00 98.00 220 LEU A O 1
ATOM 1695 N N . THR A 1 221 ? -7.403 8.170 11.316 1.00 98.38 221 THR A N 1
ATOM 1696 C CA . THR A 1 221 ? -8.534 7.287 11.638 1.00 98.38 221 THR A CA 1
ATOM 1697 C C . THR A 1 221 ? -8.937 6.457 10.421 1.00 98.38 221 THR A C 1
ATOM 1699 O O . THR A 1 221 ? -9.039 5.235 10.530 1.00 98.38 221 THR A O 1
ATOM 1702 N N . VAL A 1 222 ? -9.095 7.095 9.257 1.00 98.44 222 VAL A N 1
ATOM 1703 C CA . VAL A 1 222 ? -9.403 6.419 7.987 1.00 98.44 222 VAL A CA 1
ATOM 1704 C C . VAL A 1 222 ? -8.300 5.427 7.614 1.00 98.44 222 VAL A C 1
ATOM 1706 O O . VAL A 1 222 ? -8.607 4.281 7.305 1.00 98.44 222 VAL A O 1
ATOM 1709 N N . CYS A 1 223 ? -7.025 5.796 7.743 1.00 98.44 223 CYS A N 1
ATOM 1710 C CA . CYS A 1 223 ? -5.903 4.901 7.467 1.00 98.44 223 CYS A CA 1
ATOM 1711 C C . CYS A 1 223 ? -5.903 3.647 8.349 1.00 98.44 223 CYS A C 1
ATOM 1713 O O . CYS A 1 223 ? -5.648 2.544 7.863 1.00 98.44 223 CYS A O 1
ATOM 1715 N N . ASN A 1 224 ? -6.214 3.782 9.642 1.00 98.38 224 ASN A N 1
ATOM 1716 C CA . ASN A 1 224 ? -6.318 2.621 10.528 1.00 98.38 224 ASN A CA 1
ATOM 1717 C C . ASN A 1 224 ? -7.534 1.745 10.180 1.00 98.38 224 ASN A C 1
ATOM 1719 O O . ASN A 1 224 ? -7.440 0.521 10.241 1.00 98.38 224 ASN A O 1
ATOM 1723 N N . LEU A 1 225 ? -8.663 2.342 9.788 1.00 98.50 225 LEU A N 1
ATOM 1724 C CA . LEU A 1 225 ? -9.851 1.595 9.360 1.00 98.50 225 LEU A CA 1
ATOM 1725 C C . LEU A 1 225 ? -9.616 0.850 8.037 1.00 98.50 225 LEU A C 1
ATOM 1727 O O . LEU A 1 225 ? -9.935 -0.334 7.954 1.00 98.50 225 LEU A O 1
ATOM 1731 N N . ASN A 1 226 ? -8.968 1.491 7.064 1.00 98.44 226 ASN A N 1
ATOM 1732 C CA . ASN A 1 226 ? -8.511 0.867 5.822 1.00 98.44 226 ASN A CA 1
ATOM 1733 C C . ASN A 1 226 ? -7.575 -0.321 6.114 1.00 98.44 226 ASN A C 1
ATOM 1735 O O . ASN A 1 226 ? -7.748 -1.411 5.574 1.00 98.44 226 ASN A O 1
ATOM 1739 N N . ALA A 1 227 ? -6.606 -0.163 7.022 1.00 97.94 227 ALA A N 1
ATOM 1740 C CA . ALA A 1 227 ? -5.723 -1.266 7.409 1.00 97.94 227 ALA A CA 1
ATOM 1741 C C . ALA A 1 227 ? -6.497 -2.452 8.026 1.00 97.94 227 ALA A C 1
ATOM 1743 O O . ALA A 1 227 ? -6.184 -3.609 7.739 1.00 97.94 227 ALA A O 1
ATOM 1744 N N . LEU A 1 228 ? -7.533 -2.183 8.833 1.00 97.94 228 LEU A N 1
ATOM 1745 C CA . LEU A 1 228 ? -8.406 -3.224 9.389 1.00 97.94 228 LEU A CA 1
ATOM 1746 C C . LEU A 1 228 ? -9.285 -3.899 8.334 1.00 97.94 228 LEU A C 1
ATOM 1748 O O . LEU A 1 228 ? -9.547 -5.098 8.442 1.00 97.94 228 LEU A O 1
ATOM 1752 N N . GLU A 1 229 ? -9.731 -3.171 7.311 1.00 97.00 229 GLU A N 1
ATOM 1753 C CA . GLU A 1 229 ? -10.544 -3.726 6.227 1.00 97.00 229 GLU A CA 1
ATOM 1754 C C . GLU A 1 229 ? -9.844 -4.924 5.575 1.00 97.00 229 GLU A C 1
ATOM 1756 O O . GLU A 1 229 ? -10.441 -5.997 5.441 1.00 97.00 229 GLU A O 1
ATOM 1761 N N . VAL A 1 230 ? -8.542 -4.789 5.312 1.00 96.25 230 VAL A N 1
ATOM 1762 C CA . VAL A 1 230 ? -7.698 -5.825 4.692 1.00 96.25 230 VAL A CA 1
ATOM 1763 C C . VAL A 1 230 ? -6.855 -6.624 5.690 1.00 96.25 230 VAL A C 1
ATOM 1765 O O . VAL A 1 230 ? -5.925 -7.336 5.295 1.00 96.25 230 VAL A O 1
ATOM 1768 N N . ALA A 1 231 ? -7.153 -6.533 6.986 1.00 96.50 231 ALA A N 1
ATOM 1769 C CA . ALA A 1 231 ? -6.506 -7.365 7.991 1.00 96.50 231 ALA A CA 1
ATOM 1770 C C . ALA A 1 231 ? -6.943 -8.833 7.849 1.00 96.50 231 ALA A C 1
ATOM 1772 O O . ALA A 1 231 ? -8.133 -9.132 7.700 1.00 96.50 231 ALA A O 1
ATOM 1773 N N . PHE A 1 232 ? -5.971 -9.746 7.931 1.00 95.19 232 PHE A N 1
ATOM 1774 C CA . PHE A 1 232 ? -6.198 -11.191 7.978 1.00 95.19 232 PHE A CA 1
ATOM 1775 C C . PHE A 1 232 ? -6.516 -11.615 9.416 1.00 95.19 232 PHE A C 1
ATOM 1777 O O . PHE A 1 232 ? -5.668 -12.142 10.131 1.00 95.19 232 PHE A O 1
ATOM 1784 N N . CYS A 1 233 ? -7.732 -11.309 9.860 1.00 94.38 233 CYS A N 1
ATOM 1785 C CA . CYS A 1 233 ? -8.248 -11.691 11.168 1.00 94.38 233 CYS A CA 1
ATOM 1786 C C . CYS A 1 233 ? -9.738 -12.031 11.092 1.00 94.38 233 CYS A C 1
ATOM 1788 O O . CYS A 1 233 ? -10.424 -11.662 10.134 1.00 94.38 233 CYS A O 1
ATOM 1790 N N . GLU A 1 234 ? -10.225 -12.721 12.122 1.00 93.25 234 GLU A N 1
ATOM 1791 C CA . GLU A 1 234 ? -11.637 -13.083 12.237 1.00 93.25 234 GLU A CA 1
ATOM 1792 C C . GLU A 1 234 ? -12.539 -11.834 12.308 1.00 93.25 234 GLU A C 1
ATOM 1794 O O . GLU A 1 234 ? -12.130 -10.809 12.880 1.00 93.25 234 GLU A O 1
ATOM 1799 N N . PRO A 1 235 ? -13.770 -11.892 11.762 1.00 95.06 235 PRO A N 1
ATOM 1800 C CA . PRO A 1 235 ? -14.699 -10.762 11.758 1.00 95.06 235 PRO A CA 1
ATOM 1801 C C . PRO A 1 235 ? -14.955 -10.164 13.147 1.00 95.06 235 PRO A C 1
ATOM 1803 O O . PRO A 1 235 ? -15.023 -8.943 13.291 1.00 95.06 235 PRO A O 1
ATOM 1806 N N . GLU A 1 236 ? -15.039 -10.996 14.186 1.00 95.12 236 GLU A N 1
ATOM 1807 C CA . GLU A 1 236 ? -15.296 -10.560 15.560 1.00 95.12 236 GLU A CA 1
ATOM 1808 C C . GLU A 1 236 ? -14.126 -9.738 16.111 1.00 95.12 236 GLU A C 1
ATOM 1810 O O . GLU A 1 236 ? -14.332 -8.677 16.704 1.00 95.12 236 GLU A O 1
ATOM 1815 N N . VAL A 1 237 ? -12.891 -10.183 15.852 1.00 95.50 237 VAL A N 1
ATOM 1816 C CA . VAL A 1 237 ? -11.669 -9.460 16.237 1.00 95.50 237 VAL A CA 1
ATOM 1817 C C . VAL A 1 237 ? -11.601 -8.127 15.497 1.00 95.50 237 VAL A C 1
ATOM 1819 O O . VAL A 1 237 ? -11.309 -7.091 16.098 1.00 95.50 237 VAL A O 1
ATOM 1822 N N . LYS A 1 238 ? -11.919 -8.125 14.197 1.00 96.88 238 LYS A N 1
ATOM 1823 C CA . LYS A 1 238 ? -11.979 -6.901 13.392 1.00 96.88 238 LYS A CA 1
ATOM 1824 C C . LYS A 1 238 ? -12.978 -5.902 13.978 1.00 96.88 238 LYS A C 1
ATOM 1826 O O . LYS A 1 238 ? -12.623 -4.742 14.177 1.00 96.88 238 LYS A O 1
ATOM 1831 N N . MET A 1 239 ? -14.190 -6.342 14.317 1.00 97.38 239 MET A N 1
ATOM 1832 C CA . MET A 1 239 ? -15.226 -5.476 14.892 1.00 97.38 239 MET A CA 1
ATOM 1833 C C . MET A 1 239 ? -14.884 -4.973 16.298 1.00 97.38 239 MET A C 1
ATOM 1835 O O . MET A 1 239 ? -15.202 -3.828 16.629 1.00 97.38 239 MET A O 1
ATOM 1839 N N . GLU A 1 240 ? -14.190 -5.767 17.116 1.00 97.44 240 GLU A N 1
ATOM 1840 C CA . GLU A 1 240 ? -13.659 -5.297 18.400 1.00 97.44 240 GLU A CA 1
ATOM 1841 C C . GLU A 1 240 ? -12.675 -4.132 18.198 1.00 97.44 240 GLU A C 1
ATOM 1843 O O . GLU A 1 240 ? -12.770 -3.101 18.872 1.00 97.44 240 GLU A O 1
ATOM 1848 N N . LEU A 1 241 ? -11.751 -4.267 17.241 1.00 98.25 241 LEU A N 1
ATOM 1849 C CA . LEU A 1 241 ? -10.769 -3.230 16.916 1.00 98.25 241 LEU A CA 1
ATOM 1850 C C . LEU A 1 241 ? -11.431 -1.976 16.326 1.00 98.25 241 LEU A C 1
ATOM 1852 O O . LEU A 1 241 ? -11.096 -0.865 16.741 1.00 98.25 241 LEU A O 1
ATOM 1856 N N . VAL A 1 242 ? -12.422 -2.135 15.443 1.00 98.31 242 VAL A N 1
ATOM 1857 C CA . VAL A 1 242 ? -13.241 -1.017 14.941 1.00 98.31 242 VAL A CA 1
ATOM 1858 C C . VAL A 1 242 ? -13.933 -0.294 16.099 1.00 98.31 242 VAL A C 1
ATOM 1860 O O . VAL A 1 242 ? -13.928 0.935 16.142 1.00 98.31 242 VAL A O 1
ATOM 1863 N N . GLY A 1 243 ? -14.458 -1.027 17.085 1.00 97.69 243 GLY A N 1
ATOM 1864 C CA . GLY A 1 243 ? -15.059 -0.443 18.284 1.00 97.69 243 GLY A CA 1
ATOM 1865 C C . GLY A 1 243 ? -14.087 0.409 19.106 1.00 97.69 243 GLY A C 1
ATOM 1866 O O . GLY A 1 243 ? -14.478 1.471 19.595 1.00 97.69 243 GLY A O 1
ATOM 1867 N N . LYS A 1 244 ? -12.816 -0.003 19.213 1.00 98.25 244 LYS A N 1
ATOM 1868 C CA . LYS A 1 244 ? -11.759 0.784 19.879 1.00 98.25 244 LYS A CA 1
ATOM 1869 C C . LYS A 1 244 ? -11.452 2.076 19.120 1.00 98.25 244 LYS A C 1
ATOM 1871 O O . LYS A 1 244 ? -11.375 3.132 19.743 1.00 98.25 244 LYS A O 1
ATOM 1876 N N . ILE A 1 245 ? -11.348 2.013 17.790 1.00 98.00 245 ILE A N 1
ATOM 1877 C CA . ILE A 1 245 ? -11.152 3.205 16.947 1.00 98.00 245 ILE A CA 1
ATOM 1878 C C . ILE A 1 245 ? -12.353 4.151 17.067 1.00 98.00 245 ILE A C 1
ATOM 1880 O O . ILE A 1 245 ? -12.172 5.349 17.261 1.00 98.00 245 ILE A O 1
ATOM 1884 N N . ALA A 1 246 ? -13.580 3.624 17.022 1.00 97.69 246 ALA A N 1
ATOM 1885 C CA . ALA A 1 246 ? -14.799 4.417 17.161 1.00 97.69 246 ALA A CA 1
ATOM 1886 C C . ALA A 1 246 ? -14.889 5.117 18.529 1.00 97.69 246 ALA A C 1
ATOM 1888 O O . ALA A 1 246 ? -15.310 6.272 18.609 1.00 97.69 246 ALA A O 1
ATOM 1889 N N . ALA A 1 247 ? -14.487 4.436 19.608 1.00 97.25 247 ALA A N 1
ATOM 1890 C CA . ALA A 1 247 ? -14.437 5.020 20.945 1.00 97.25 247 ALA A CA 1
ATOM 1891 C C . ALA A 1 247 ? -13.419 6.167 21.025 1.00 97.25 247 ALA A C 1
ATOM 1893 O O . ALA A 1 247 ? -13.762 7.240 21.518 1.00 97.25 247 ALA A O 1
ATOM 1894 N N . TRP A 1 248 ? -12.216 5.964 20.479 1.00 97.62 248 TRP A N 1
ATOM 1895 C CA . TRP A 1 248 ? -11.175 6.990 20.417 1.00 97.62 248 TRP A CA 1
ATOM 1896 C C . TRP A 1 248 ? -11.608 8.202 19.577 1.00 97.62 248 TRP A C 1
ATOM 1898 O O . TRP A 1 248 ? -11.514 9.340 20.033 1.00 97.62 248 TRP A O 1
ATOM 1908 N N . ALA A 1 249 ? -12.175 7.973 18.387 1.00 97.31 249 ALA A N 1
ATOM 1909 C CA . ALA A 1 249 ? -12.686 9.046 17.535 1.00 97.31 249 ALA A CA 1
ATOM 1910 C C . ALA A 1 249 ? -13.775 9.864 18.251 1.00 97.31 249 ALA A C 1
ATOM 1912 O O . ALA A 1 249 ? -13.759 11.092 18.217 1.00 97.31 249 ALA A O 1
ATOM 1913 N N . LYS A 1 250 ? -14.681 9.195 18.979 1.00 96.38 250 LYS A N 1
ATOM 1914 C CA . LYS A 1 250 ? -15.707 9.858 19.794 1.00 96.38 250 LYS A CA 1
ATOM 1915 C C . LYS A 1 250 ? -15.108 10.687 20.934 1.00 96.38 250 LYS A C 1
ATOM 1917 O O . LYS A 1 250 ? -15.562 11.808 21.148 1.00 96.38 250 LYS A O 1
ATOM 1922 N N . GLU A 1 251 ? -14.137 10.140 21.667 1.00 97.88 251 GLU A N 1
ATOM 1923 C CA . GLU A 1 251 ? -13.447 10.823 22.773 1.00 97.88 251 GLU A CA 1
ATOM 1924 C C . GLU A 1 251 ? -12.773 12.120 22.311 1.00 97.88 251 GLU A C 1
ATOM 1926 O O . GLU A 1 251 ? -12.826 13.128 23.012 1.00 97.88 251 GLU A O 1
ATOM 1931 N N . HIS A 1 252 ? -12.204 12.114 21.106 1.00 97.50 252 HIS A N 1
ATOM 1932 C CA . HIS A 1 252 ? -11.486 13.253 20.537 1.00 97.50 252 HIS A CA 1
ATOM 1933 C C . HIS A 1 252 ? -12.312 14.101 19.560 1.00 97.50 252 HIS A C 1
ATOM 1935 O O . HIS A 1 252 ? -11.756 14.971 18.896 1.00 97.50 252 HIS A O 1
ATOM 1941 N N . HIS A 1 253 ? -13.631 13.888 19.490 1.00 97.00 253 HIS A N 1
ATOM 1942 C CA . HIS A 1 253 ? -14.549 14.627 18.612 1.00 97.00 253 HIS A CA 1
ATOM 1943 C C . HIS A 1 253 ? -14.195 14.567 17.113 1.00 97.00 253 HIS A C 1
ATOM 1945 O O . HIS A 1 253 ? -14.489 15.496 16.363 1.00 97.00 253 HIS A O 1
ATOM 1951 N N . ILE A 1 254 ? -13.601 13.460 16.672 1.00 97.25 254 ILE A N 1
ATOM 1952 C CA . ILE A 1 254 ? -13.210 13.213 15.282 1.00 97.25 254 ILE A CA 1
ATOM 1953 C C . ILE A 1 254 ? -14.411 12.656 14.520 1.00 97.25 254 ILE A C 1
ATOM 1955 O O . ILE A 1 254 ? -15.049 11.692 14.954 1.00 97.25 254 ILE A O 1
ATOM 1959 N N . GLN A 1 255 ? -14.713 13.254 13.369 1.00 95.62 255 GLN A N 1
ATOM 1960 C CA . GLN A 1 255 ? -15.810 12.834 12.500 1.00 95.62 255 GLN A CA 1
ATOM 1961 C C . GLN A 1 255 ? -15.252 12.255 11.205 1.00 95.62 255 GLN A C 1
ATOM 1963 O O . GLN A 1 255 ? -14.599 12.953 10.438 1.00 95.62 255 GLN A O 1
ATOM 1968 N N . VAL A 1 256 ? -15.526 10.974 10.965 1.00 96.44 256 VAL A N 1
ATOM 1969 C CA . VAL A 1 256 ? -15.141 10.279 9.734 1.00 96.44 256 VAL A CA 1
ATOM 1970 C C . VAL A 1 256 ? -16.277 9.384 9.258 1.00 96.44 256 VAL A C 1
ATOM 1972 O O . VAL A 1 256 ? -17.003 8.793 10.061 1.00 96.44 256 VAL A O 1
ATOM 1975 N N . GLU A 1 257 ? -16.407 9.261 7.943 1.00 96.00 257 GLU A N 1
ATOM 1976 C CA . GLU A 1 257 ? -17.293 8.295 7.303 1.00 96.00 257 GLU A CA 1
ATOM 1977 C C . GLU A 1 257 ? -16.455 7.126 6.790 1.00 96.00 257 GLU A C 1
ATOM 1979 O O . GLU A 1 257 ? -15.463 7.316 6.091 1.00 96.00 257 GLU A O 1
ATOM 1984 N N . HIS A 1 258 ? -16.831 5.904 7.168 1.00 97.44 258 HIS A N 1
ATOM 1985 C CA . HIS A 1 258 ? -16.132 4.698 6.735 1.00 97.44 258 HIS A CA 1
ATOM 1986 C C . HIS A 1 258 ? -17.081 3.491 6.747 1.00 97.44 258 HIS A C 1
ATOM 1988 O O . HIS A 1 258 ? -17.836 3.347 7.718 1.00 97.44 258 HIS A O 1
ATOM 1994 N N . PRO A 1 259 ? -17.023 2.581 5.752 1.00 96.75 259 PRO A N 1
ATOM 1995 C CA . PRO A 1 259 ? -17.884 1.396 5.699 1.00 96.75 259 PRO A CA 1
ATOM 1996 C C . PRO A 1 259 ? -17.877 0.569 6.992 1.00 96.75 259 PRO A C 1
ATOM 1998 O O . PRO A 1 259 ? -18.938 0.284 7.542 1.00 96.75 259 PRO A O 1
ATOM 2001 N N . LEU A 1 260 ? -16.694 0.280 7.550 1.00 96.56 260 LEU A N 1
ATOM 2002 C CA . LEU A 1 260 ? -16.572 -0.461 8.816 1.00 96.56 260 LEU A CA 1
ATOM 2003 C C . LEU A 1 260 ? -17.234 0.234 10.019 1.00 96.56 260 LEU A C 1
ATOM 2005 O O . LEU A 1 260 ? -17.775 -0.440 10.891 1.00 96.56 260 LEU A O 1
ATOM 2009 N N . LEU A 1 261 ? -17.220 1.570 10.089 1.00 97.06 261 LEU A N 1
ATOM 2010 C CA . LEU A 1 261 ? -17.908 2.285 11.170 1.00 97.06 261 LEU A CA 1
ATOM 2011 C C . LEU A 1 261 ? -19.427 2.207 11.004 1.00 97.06 261 LEU A C 1
ATOM 2013 O O . LEU A 1 261 ? -20.145 2.055 11.994 1.00 97.06 261 LEU A O 1
ATOM 2017 N N . ALA A 1 262 ? -19.916 2.280 9.763 1.00 96.62 262 ALA A N 1
ATOM 2018 C CA . ALA A 1 262 ? -21.331 2.097 9.461 1.00 96.62 262 ALA A CA 1
ATOM 2019 C C . ALA A 1 262 ? -21.796 0.675 9.817 1.00 96.62 262 ALA A C 1
ATOM 2021 O O . ALA A 1 262 ? -22.833 0.521 10.465 1.00 96.62 262 ALA A O 1
ATOM 2022 N N . GLU A 1 263 ? -21.010 -0.346 9.467 1.00 95.56 263 GLU A N 1
ATOM 2023 C CA . GLU A 1 263 ? -21.258 -1.744 9.832 1.00 95.56 263 GLU A CA 1
ATOM 2024 C C . GLU A 1 263 ? -21.287 -1.933 11.356 1.00 95.56 263 GLU A C 1
ATOM 2026 O O . GLU A 1 263 ? -22.269 -2.437 11.906 1.00 95.56 263 GLU A O 1
ATOM 2031 N N . TYR A 1 264 ? -20.263 -1.446 12.062 1.00 95.50 264 TYR A N 1
ATOM 2032 C CA . TYR A 1 264 ? -20.186 -1.515 13.522 1.00 95.50 264 TYR A CA 1
ATOM 2033 C C . TYR A 1 264 ? -21.389 -0.839 14.200 1.00 95.50 264 TYR A C 1
ATOM 2035 O O . TYR A 1 264 ? -21.997 -1.391 15.125 1.00 95.50 264 TYR A O 1
ATOM 2043 N N . ALA A 1 265 ? -21.789 0.342 13.719 1.00 93.25 265 ALA A N 1
ATOM 2044 C CA . ALA A 1 265 ? -22.954 1.054 14.234 1.00 93.25 265 ALA A CA 1
ATOM 2045 C C . ALA A 1 265 ? -24.262 0.284 13.994 1.00 93.25 265 ALA A C 1
ATOM 2047 O O . ALA A 1 265 ? -25.146 0.300 14.855 1.00 93.25 265 ALA A O 1
ATOM 2048 N N . GLN A 1 266 ? -24.399 -0.402 12.854 1.00 93.12 266 GLN A N 1
ATOM 2049 C CA . GLN A 1 266 ? -25.539 -1.281 12.597 1.00 93.12 266 GLN A CA 1
ATOM 2050 C C . GLN A 1 266 ? -25.545 -2.445 13.591 1.00 93.12 266 GLN A C 1
ATOM 2052 O O . GLN A 1 266 ? -26.533 -2.603 14.304 1.00 93.12 266 GLN A O 1
ATOM 2057 N N . GLN A 1 267 ? -24.447 -3.191 13.737 1.00 90.19 267 GLN A N 1
ATOM 2058 C CA . GLN A 1 267 ? -24.370 -4.329 14.665 1.00 90.19 267 GLN A CA 1
ATOM 2059 C C . GLN A 1 267 ? -24.719 -3.940 16.112 1.00 90.19 267 GLN A C 1
ATOM 2061 O O . GLN A 1 267 ? -25.447 -4.660 16.793 1.00 90.19 267 GLN A O 1
ATOM 2066 N N . LYS A 1 268 ? -24.292 -2.758 16.578 1.00 86.81 268 LYS A N 1
ATOM 2067 C CA . LYS A 1 268 ? -24.667 -2.251 17.911 1.00 86.81 268 LYS A CA 1
ATOM 2068 C C . LYS A 1 268 ? -26.142 -1.869 18.036 1.00 86.81 268 LYS A C 1
ATOM 2070 O O . LYS A 1 268 ? -26.707 -2.053 19.110 1.00 86.81 268 LYS A O 1
ATOM 2075 N N . LYS A 1 269 ? -26.785 -1.387 16.966 1.00 76.75 269 LYS A N 1
ATOM 2076 C CA . LYS A 1 269 ? -28.241 -1.147 16.950 1.00 76.75 269 LYS A CA 1
ATOM 2077 C C . LYS A 1 269 ? -29.034 -2.453 17.026 1.00 76.75 269 LYS A C 1
ATOM 2079 O O . LYS A 1 269 ? -30.052 -2.490 17.707 1.00 76.75 269 LYS A O 1
ATOM 2084 N N . TRP A 1 270 ? -28.548 -3.515 16.382 1.00 58.59 270 TRP A N 1
ATOM 2085 C CA . TRP A 1 270 ? -29.113 -4.866 16.497 1.00 58.59 270 TRP A CA 1
ATOM 2086 C C . TRP A 1 270 ? -28.795 -5.530 17.851 1.00 58.59 270 TRP A C 1
ATOM 2088 O O . TRP A 1 270 ? -29.501 -6.441 18.270 1.00 58.59 270 TRP A O 1
ATOM 2098 N N . GLY A 1 271 ? -27.776 -5.038 18.564 1.00 51.56 271 GLY A N 1
ATOM 2099 C CA . GLY A 1 271 ? -27.323 -5.533 19.867 1.00 51.56 271 GLY A CA 1
ATOM 2100 C C . GLY A 1 271 ? -28.120 -5.073 21.095 1.00 51.56 271 GLY A C 1
ATOM 2101 O O . GLY A 1 271 ? -27.708 -5.380 22.212 1.00 51.56 271 GLY A O 1
ATOM 2102 N N . HIS A 1 272 ? -29.249 -4.372 20.940 1.00 46.41 272 HIS A N 1
ATOM 2103 C CA . HIS A 1 272 ? -30.226 -4.225 22.024 1.00 46.41 272 HIS A CA 1
ATOM 2104 C C . HIS A 1 272 ? -31.375 -5.232 21.833 1.00 46.41 272 HIS A C 1
ATOM 2106 O O . HIS A 1 272 ? -32.168 -5.088 20.907 1.00 46.41 272 HIS A O 1
ATOM 2112 N N . TRP A 1 273 ? -31.473 -6.181 22.781 1.00 41.97 273 TRP A N 1
ATOM 2113 C CA . TRP A 1 273 ? -32.522 -7.198 23.015 1.00 41.97 273 TRP A CA 1
ATOM 2114 C C . TRP A 1 273 ? -32.308 -8.620 22.455 1.00 41.97 273 TRP A C 1
ATOM 2116 O O . TRP A 1 273 ? -33.188 -9.191 21.820 1.00 41.97 273 TRP A O 1
ATOM 2126 N N . VAL A 1 274 ? -31.232 -9.286 22.883 1.00 38.78 274 VAL A N 1
ATOM 2127 C CA . VAL A 1 274 ? -31.444 -10.552 23.609 1.00 38.78 274 VAL A CA 1
ATOM 2128 C C . VAL A 1 274 ? -31.157 -10.234 25.070 1.00 38.78 274 VAL A C 1
ATOM 2130 O O . VAL A 1 274 ? -30.022 -9.955 25.440 1.00 38.78 274 VAL A O 1
ATOM 2133 N N . ARG A 1 275 ? -32.231 -10.144 25.860 1.00 41.53 275 ARG A N 1
ATOM 2134 C CA . ARG A 1 275 ? -32.186 -10.127 27.324 1.00 41.53 275 ARG A CA 1
ATOM 2135 C C . ARG A 1 275 ? -31.327 -11.306 27.785 1.00 41.53 275 ARG A C 1
ATOM 2137 O O . ARG A 1 275 ? -31.788 -12.437 27.688 1.00 41.53 275 ARG A O 1
ATOM 2144 N N . ASP A 1 276 ? -30.164 -11.034 28.356 1.00 45.19 276 ASP A N 1
ATOM 2145 C CA . ASP A 1 276 ? -29.887 -11.660 29.642 1.00 45.19 276 ASP A CA 1
ATOM 2146 C C . ASP A 1 276 ? -30.691 -10.849 30.649 1.00 45.19 276 ASP A C 1
ATOM 2148 O O . ASP A 1 276 ? -30.400 -9.680 30.898 1.00 45.19 276 ASP A O 1
ATOM 2152 N N . ASP A 1 277 ? -31.796 -11.439 31.094 1.00 40.81 277 ASP A N 1
ATOM 2153 C CA . ASP A 1 277 ? -32.669 -10.903 32.128 1.00 40.81 277 ASP A CA 1
ATOM 2154 C C . ASP A 1 277 ? -31.894 -10.949 33.453 1.00 40.81 277 ASP A C 1
ATOM 2156 O O . ASP A 1 277 ? -31.583 -12.046 33.934 1.00 40.81 277 ASP A O 1
ATOM 2160 N N . PRO A 1 278 ? -31.526 -9.811 34.061 1.00 53.28 278 PRO A N 1
ATOM 2161 C CA . PRO A 1 278 ? -31.052 -9.812 35.423 1.00 53.28 278 PRO A CA 1
ATOM 2162 C C . PRO A 1 278 ? -32.275 -9.673 36.333 1.00 53.28 278 PRO A C 1
ATOM 2164 O O . PRO A 1 278 ? -32.977 -8.667 36.279 1.00 53.28 278 PRO A O 1
ATOM 2167 N N . GLN A 1 279 ? -32.415 -10.652 37.226 1.00 47.84 279 GLN A N 1
ATOM 2168 C CA . GLN A 1 279 ? -33.019 -10.532 38.556 1.00 47.84 279 GLN A CA 1
ATOM 2169 C C . GLN A 1 279 ? -34.518 -10.849 38.760 1.00 47.84 279 GLN A C 1
ATOM 2171 O O . GLN A 1 279 ? -35.426 -10.300 38.147 1.00 47.84 279 GLN A O 1
ATOM 2176 N N . ASP A 1 280 ? -34.696 -11.702 39.777 1.00 45.84 280 ASP A N 1
ATOM 2177 C CA . ASP A 1 280 ? -35.697 -11.614 40.842 1.00 45.84 280 ASP A CA 1
ATOM 2178 C C . ASP A 1 280 ? -37.095 -12.197 40.612 1.00 45.84 280 ASP A C 1
ATOM 2180 O O . ASP A 1 280 ? -38.111 -11.517 40.518 1.00 45.84 280 ASP A O 1
ATOM 2184 N N . GLY A 1 281 ? -37.145 -13.528 40.715 1.00 40.94 281 GLY A N 1
ATOM 2185 C CA . GLY A 1 281 ? -38.296 -14.260 41.242 1.00 40.94 281 GLY A CA 1
ATOM 2186 C C . GLY A 1 281 ? -38.173 -14.519 42.750 1.00 40.94 281 GLY A C 1
ATOM 2187 O O . GLY A 1 281 ? -38.202 -15.673 43.168 1.00 40.94 281 GLY A O 1
ATOM 2188 N N . HIS A 1 282 ? -38.031 -13.472 43.567 1.00 51.50 282 HIS A N 1
ATOM 2189 C CA . HIS A 1 282 ? -38.391 -13.520 44.987 1.00 51.50 282 HIS A CA 1
ATOM 2190 C C . HIS A 1 282 ? -39.608 -12.617 45.191 1.00 51.50 282 HIS A C 1
ATOM 2192 O O . HIS A 1 282 ? -39.510 -11.412 45.011 1.00 51.50 282 HIS A O 1
ATOM 2198 N N . ASP A 1 283 ? -40.761 -13.237 45.467 1.00 45.19 283 ASP A N 1
ATOM 2199 C CA . ASP A 1 283 ? -41.716 -12.846 46.519 1.00 45.19 283 ASP A CA 1
ATOM 2200 C C . ASP A 1 283 ? -43.027 -13.630 46.354 1.00 45.19 283 ASP A C 1
ATOM 2202 O O . ASP A 1 283 ? -44.046 -13.158 45.855 1.00 45.19 283 ASP A O 1
ATOM 2206 N N . GLY A 1 284 ? -42.984 -14.886 46.803 1.00 41.16 284 GLY A N 1
ATOM 2207 C CA . GLY A 1 284 ? -44.159 -15.698 47.102 1.00 41.16 284 GLY A CA 1
ATOM 2208 C C . GLY A 1 284 ? -44.356 -15.768 48.611 1.00 41.16 284 GLY A C 1
ATOM 2209 O O . GLY A 1 284 ? -43.903 -16.703 49.263 1.00 41.16 284 GLY A O 1
ATOM 2210 N N . TRP A 1 285 ? -45.017 -14.754 49.159 1.00 40.81 285 TRP A N 1
ATOM 2211 C CA . TRP A 1 285 ? -45.597 -14.746 50.500 1.00 40.81 285 TRP A CA 1
ATOM 2212 C C . TRP A 1 285 ? -46.563 -15.941 50.646 1.00 40.81 285 TRP A C 1
ATOM 2214 O O . TRP A 1 285 ? -47.574 -16.008 49.949 1.00 40.81 285 TRP A O 1
ATOM 2224 N N . SER A 1 286 ? -46.302 -16.869 51.571 1.00 49.75 286 SER A N 1
ATOM 2225 C CA . SER A 1 286 ? -47.319 -17.806 52.064 1.00 49.75 286 SER A CA 1
ATOM 2226 C C . SER A 1 286 ? -47.330 -17.808 53.586 1.00 49.75 286 SER A C 1
ATOM 2228 O O . SER A 1 286 ? -46.371 -18.212 54.243 1.00 49.75 286 SER A O 1
ATOM 2230 N N . ALA A 1 287 ? -48.444 -17.330 54.127 1.00 48.28 287 ALA A N 1
ATOM 2231 C CA . ALA A 1 287 ? -48.768 -17.309 55.537 1.00 48.28 287 ALA A CA 1
ATOM 2232 C C . ALA A 1 287 ? -49.113 -18.710 56.079 1.00 48.28 287 ALA A C 1
ATOM 2234 O O . ALA A 1 287 ? -49.888 -19.440 55.471 1.00 48.28 287 ALA A O 1
ATOM 2235 N N . GLY A 1 288 ? -48.633 -18.997 57.293 1.00 44.09 288 GLY A N 1
ATOM 2236 C CA . GLY A 1 288 ? -49.388 -19.691 58.343 1.00 44.09 288 GLY A CA 1
ATOM 2237 C C . GLY A 1 288 ? -49.475 -21.223 58.315 1.00 44.09 288 GLY A C 1
ATOM 2238 O O . GLY A 1 288 ? -50.226 -21.795 57.530 1.00 44.09 288 GLY A O 1
ATOM 2239 N N . ARG A 1 289 ? -48.853 -21.859 59.319 1.00 45.94 289 ARG A N 1
ATOM 2240 C CA . ARG A 1 289 ? -49.475 -22.654 60.412 1.00 45.94 289 ARG A CA 1
ATOM 2241 C C . ARG A 1 289 ? -48.427 -23.586 61.034 1.00 45.94 289 ARG A C 1
ATOM 2243 O O . ARG A 1 289 ? -47.773 -24.326 60.308 1.00 45.94 289 ARG A O 1
ATOM 2250 N N . GLY A 1 290 ? -48.340 -23.578 62.364 1.00 49.75 290 GLY A N 1
ATOM 2251 C CA . GLY A 1 290 ? -47.497 -24.463 63.172 1.00 49.75 290 GLY A CA 1
ATOM 2252 C C . GLY A 1 290 ? -47.114 -23.801 64.476 1.00 49.75 290 GLY A C 1
ATOM 2253 O O . GLY A 1 290 ? -46.050 -23.152 64.476 1.00 49.75 290 GLY A O 1
#

Sequence (290 aa):
WADWLAEAKAQVPGVFVGMTTAGHEKMEIEAGGPRALVDGYQRVADMGLGCEGHYGEGAGVEHMMKAMKLLPKGTRFAHGIQVIESEDAIEQVRALGKPLIMAPYINISLGGVIHYKDGKPHHKLQLNPETGQLILDESTGKPLREDRIVNNYIDTLEEHPIWTLMRDYHLPIGLMSDDPQQGGIDYKDQVKLLAGVGKRRNSVAPIDASIMLPLTAEELTVCNLNALEVAFCEPEVKMELVGKIAAWAKEHHIQVEHPLLAEYAQQKKWGHWVRDDPQDGHDGWSAGRG

Foldseek 3Di:
DPPVVVVVCVVDPQPQAADEDDDDQVVCVVVVALQNCAVVQVVRVVVVHAYEYEPLQAPWLLSVVVNLVRGPLRYAYEANQQCQLDPVSLVSLVVSVAAYEHALQVSQQVFGKFKDDPRGGHTQFDADPVPRHFDADPVPRHGHTDPPIDIDTDNDSLSRCCCCSCPVSVRQYAYDQPCCPPRTNHPVVSLCVQQLHDDDPPDPDRDPPVSHPHQDPQNNLSNVLSCLVSDSHDPVVSLVVLVVSVVVCVVVVHDYDDPSVVVSVVVVVVVPDPDPDDDDPDDDDDDDDD

pLDDT: mean 86.97, std 14.99, range [38.78, 98.5]